Protein 3T15 (pdb70)

Secondary structure (DSSP, 8-state):
----EETTEE--HHHHHHHHHHHHHTTS--TT-PPPSEEEEEE-TTS-HHHHHHHHHHHHT---EEEEHHHHH--HHHHHHHHHHHHHHHHHTTSS---EEEE----HHHHHHHHHHHHH---------EEEE-SS----HHHHHHHEEEEEE---HHHHHHHHHHHHGGG---HHHHHHHHHHS-S--HHHHHHHHHHHHHHHHHHHHHHT-STT-HHHHTS-SS-S--PPPPP--HHHHHHHHHHHHHHHHHHHHHHHHH-

CATH classification: 3.40.50.300 (+1 more: 1.10.8.1070)

InterPro domains:
  IPR003959 ATPase, AAA-type, core [PF00004] (167-310)
  IPR027417 P-loop containing nucleoside triphosphate hydrolase [G3DSA:3.40.50.300] (127-311)
  IPR027417 P-loop containing nucleoside triphosphate hydrolase [SSF52540] (131-335)
  IPR044960 Ribulose bisphosphate carboxylase/oxygenase activase-like [PTHR32429] (26-429)
  IPR048571 Ribulose bisphosphate carboxylase/oxygenase activase, AAA, helical [PF21228] (313-408)

GO terms:
  GO:0042802 identical protein binding (F, IPI)

B-factor: mean 117.64, std 23.61, range [80.07, 210.76]

Nearest PDB structures (foldseek):
  3zw6-assembly1_A  TM=8.320E-01  e=1.477E-51  Nicotiana tabacum
  4w5w-assembly1_A  TM=8.393E-01  e=1.147E-37  Arabidopsis thaliana
  6z1f-assembly1_3  TM=8.816E-01  e=3.780E-27  Nostoc sp. PCC 7120 = FACHB-418
  6z1f-assembly1_6  TM=8.791E-01  e=7.445E-27  Nostoc sp. PCC 7120 = FACHB-418
  4lcb-assembly1_A  TM=6.475E-01  e=2.268E-07  Acidianus hospitalis W1

Foldseek 3Di:
DDDAADPQAGAQVVLLVVVVCLQVVLVDDDPDDARFQEEEEAAPPLEPSVVNVVSSCVVQVEPELEDEPVQCVPVRVQVVVLVSQVVQFVVVVVHGHYAHEYEEDPVVVRNVVSVVVCRVDFDVGGGHRYYYYYHDDPPVVVCCVPGYHYHYDDGDLVNVLRNQSSLCVPQPDDSVLSNVVCVVQDPHHSVLSNVLQVVVVVVVVVCVCVPVDVPCQCCCAPVDPVHNPDDDRDRPDNVSSNVSSVVVVVVVVVVVVVVVVVD

Sequence (263 aa):
NLDNKLDGFYIAPAFMDKLVVHITKNFLKLPNIKVPLILGIWGGKGQGKSFQCELVFRKMGINPIMMSAGELESGEPAKLIRQRYREAAEIIRKGNMCCLFINDLDNNQMVNATLMNIADNPTENARVPIIVTGNDFSTAPLIRDGRMEKFYWAPTREDRIGVCTGIFRTDNVPAEDVVKIVDNFPGQSIDFFGALRARVYDDEVRKWVSGTGIEKIGDKLLNSFDGPPTFEQPKMTIEKLLEYGNMLVQEQENVKRVQLADK

Radius of gyration: 22.96 Å; Cα contacts (8 Å, |Δi|>4): 325; chains: 1; bounding box: 60×58×40 Å

Organism: Nicotiana tabacum (NCBI:txid4097)

Structure (mmCIF, N/CA/C/O backbone):
data_3T15
#
_entry.id   3T15
#
_cell.length_a   103.635
_cell.length_b   103.635
_cell.length_c   56.675
_cell.angle_alpha   90.000
_cell.angle_beta   90.000
_cell.angle_gamma   120.000
#
_symmetry.space_group_name_H-M   'P 65'
#
loop_
_atom_site.group_PDB
_atom_site.id
_atom_site.type_symbol
_atom_site.label_atom_id
_atom_site.label_alt_id
_atom_site.label_comp_id
_atom_site.label_asym_id
_atom_site.label_entity_id
_atom_site.label_seq_id
_atom_site.pdbx_PDB_ins_code
_atom_site.Cartn_x
_atom_site.Cartn_y
_atom_site.Cartn_z
_atom_site.occupancy
_atom_site.B_iso_or_equiv
_atom_site.auth_seq_id
_atom_site.auth_comp_id
_atom_site.auth_asym_id
_atom_site.auth_atom_id
_atom_site.pdbx_PDB_model_num
ATOM 1 N N . ASN A 1 1 ? 24.809 41.713 -10.971 1.00 124.33 68 ASN A N 1
ATOM 2 C CA . ASN A 1 1 ? 25.613 42.977 -11.009 1.00 1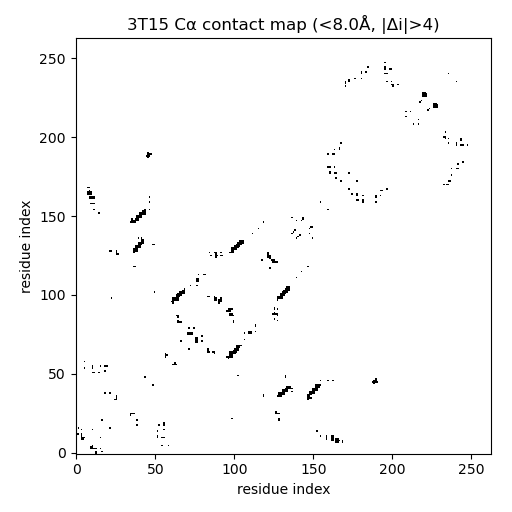36.44 68 ASN A CA 1
ATOM 3 C C . ASN A 1 1 ? 26.420 43.161 -9.723 1.00 136.23 68 ASN A C 1
ATOM 4 O O . ASN A 1 1 ? 27.539 43.674 -9.766 1.00 144.65 68 ASN A O 1
ATOM 6 N N . LEU A 1 2 ? 25.847 42.724 -8.595 1.00 128.01 69 LEU A N 1
ATOM 7 C CA . LEU A 1 2 ? 26.499 42.818 -7.270 1.00 128.20 69 LEU A CA 1
ATOM 8 C C . LEU A 1 2 ? 27.573 41.738 -7.025 1.00 123.54 69 LEU A C 1
ATOM 9 O O . LEU A 1 2 ? 27.473 40.612 -7.552 1.00 116.56 69 LEU A O 1
ATOM 14 N N . ASP A 1 3 ? 28.587 42.111 -6.230 1.00 128.71 70 ASP A N 1
ATOM 15 C CA . ASP A 1 3 ? 29.792 41.306 -5.983 1.00 127.20 70 ASP A CA 1
ATOM 16 C C . ASP A 1 3 ? 29.522 39.985 -5.247 1.00 116.75 70 ASP A C 1
ATOM 17 O O . ASP A 1 3 ? 29.077 39.964 -4.092 1.00 114.26 70 ASP A O 1
ATOM 22 N N . ASN A 1 4 ? 29.856 38.894 -5.936 1.00 112.87 71 ASN A N 1
ATOM 23 C CA . ASN A 1 4 ? 29.442 37.532 -5.584 1.00 104.91 71 ASN A CA 1
ATOM 24 C C . ASN A 1 4 ? 30.572 36.593 -5.102 1.00 104.91 71 ASN A C 1
ATOM 25 O O . ASN A 1 4 ? 30.350 35.406 -4.833 1.00 100.77 71 ASN A O 1
ATOM 30 N N . LYS A 1 5 ? 31.785 37.121 -5.006 1.00 111.07 72 LYS A N 1
ATOM 31 C CA . LYS A 1 5 ? 32.894 36.341 -4.489 1.00 112.44 72 LYS A CA 1
ATOM 32 C C . LYS A 1 5 ? 33.045 36.650 -3.007 1.00 112.93 72 LYS A C 1
ATOM 33 O O . LYS A 1 5 ? 32.786 37.769 -2.589 1.00 116.39 72 LYS A O 1
ATOM 39 N N . LEU A 1 6 ? 33.425 35.652 -2.217 1.00 111.12 73 LEU A N 1
ATOM 40 C CA . LEU A 1 6 ? 33.463 35.782 -0.757 1.00 112.57 73 LEU A CA 1
ATOM 41 C C . LEU A 1 6 ? 34.469 34.820 -0.114 1.00 115.13 73 LEU A C 1
ATOM 42 O O . LEU A 1 6 ? 34.301 33.605 -0.176 1.00 112.80 73 LEU A O 1
ATOM 47 N N . ASP A 1 7 ? 35.497 35.360 0.533 1.00 121.62 74 ASP A N 1
ATOM 48 C CA . ASP A 1 7 ? 36.519 34.517 1.142 1.00 124.90 74 ASP A CA 1
ATOM 49 C C . ASP A 1 7 ? 36.813 33.350 0.211 1.00 122.70 74 ASP A C 1
ATOM 50 O O . ASP A 1 7 ? 36.546 32.204 0.558 1.00 121.41 74 ASP A O 1
ATOM 52 N N . GLY A 1 8 ? 37.318 33.657 -0.986 1.00 124.46 75 GLY A N 1
ATOM 53 C CA . GLY A 1 8 ? 37.719 32.644 -1.980 1.00 124.94 75 GLY A CA 1
ATOM 54 C C . GLY A 1 8 ? 36.577 31.833 -2.572 1.00 119.09 75 GLY A C 1
ATOM 55 O O . GLY A 1 8 ? 36.771 31.030 -3.485 1.00 120.65 75 GLY A O 1
ATOM 56 N N . PHE A 1 9 ? 35.384 32.048 -2.035 1.00 113.86 76 PHE A N 1
ATOM 57 C CA . PHE A 1 9 ? 34.193 31.335 -2.449 1.00 109.74 76 PHE A CA 1
ATOM 58 C C . PHE A 1 9 ? 33.394 32.098 -3.495 1.00 106.69 76 PHE A C 1
ATOM 59 O O . PHE A 1 9 ? 33.358 33.335 -3.518 1.00 106.85 76 PHE A O 1
ATOM 67 N N . TYR A 1 10 ? 32.704 31.352 -4.338 1.00 105.10 77 TYR A N 1
ATOM 68 C CA . TYR A 1 10 ? 31.923 31.980 -5.374 1.00 103.08 77 TYR A CA 1
ATOM 69 C C . TYR A 1 10 ? 30.448 31.840 -5.030 1.00 98.55 77 TYR A C 1
ATOM 70 O O . TYR A 1 10 ? 30.048 30.857 -4.398 1.00 98.98 77 TYR A O 1
ATOM 79 N N . ILE A 1 11 ? 29.646 32.822 -5.425 1.00 96.11 78 ILE A N 1
ATOM 80 C CA . ILE A 1 11 ? 28.195 32.739 -5.259 1.00 92.41 78 ILE A CA 1
ATOM 81 C C . ILE A 1 11 ? 27.462 32.937 -6.588 1.00 92.25 78 ILE A C 1
ATOM 82 O O . ILE A 1 11 ? 27.732 33.900 -7.317 1.00 94.32 78 ILE A O 1
ATOM 87 N N . ALA A 1 12 ? 26.541 32.038 -6.916 1.00 91.74 79 ALA A N 1
ATOM 88 C CA . ALA A 1 12 ? 25.826 32.155 -8.180 1.00 92.86 79 ALA A CA 1
ATOM 89 C C . ALA A 1 12 ? 25.047 33.482 -8.182 1.00 91.40 79 ALA A C 1
ATOM 90 O O . ALA A 1 12 ? 24.133 33.674 -7.363 1.00 89.48 79 ALA A O 1
ATOM 92 N N . PRO A 1 13 ? 25.426 34.422 -9.072 1.00 91.70 80 PRO A N 1
ATOM 93 C CA . PRO A 1 13 ? 24.847 35.763 -8.996 1.00 90.56 80 PRO A CA 1
ATOM 94 C C . PRO A 1 13 ? 23.344 35.799 -9.283 1.00 88.45 80 PRO A C 1
ATOM 95 O O . PRO A 1 13 ? 22.675 36.745 -8.874 1.00 87.07 80 PRO A O 1
ATOM 99 N N . ALA A 1 14 ? 22.820 34.785 -9.971 1.00 88.71 81 ALA A N 1
ATOM 100 C CA . ALA A 1 14 ? 21.361 34.648 -10.100 1.00 87.94 81 ALA A CA 1
ATOM 101 C C . ALA A 1 14 ? 20.781 34.303 -8.718 1.00 87.49 81 ALA A C 1
ATOM 102 O O . ALA A 1 14 ? 19.796 34.911 -8.288 1.00 87.38 81 ALA A O 1
ATOM 104 N N . PHE A 1 15 ? 21.418 33.359 -8.019 1.00 87.85 82 PHE A N 1
ATOM 105 C CA . PHE A 1 15 ? 20.973 32.929 -6.704 1.00 87.49 82 PHE A CA 1
ATOM 106 C C . PHE A 1 15 ? 21.047 34.105 -5.728 1.00 87.65 82 PHE A C 1
ATOM 107 O O . PHE A 1 15 ? 20.068 34.428 -5.025 1.00 87.96 82 PHE A O 1
ATOM 115 N N . MET A 1 16 ? 22.191 34.770 -5.699 1.00 88.06 83 MET A N 1
ATOM 116 C CA . MET A 1 16 ? 22.314 35.980 -4.909 1.00 88.52 83 MET A CA 1
ATOM 117 C C . MET A 1 16 ? 21.179 37.031 -5.121 1.00 87.56 83 MET A C 1
ATOM 118 O O . MET A 1 16 ? 20.524 37.421 -4.140 1.00 87.01 83 MET A O 1
ATOM 123 N N . ASP A 1 17 ? 20.938 37.469 -6.373 1.00 87.03 84 ASP A N 1
ATOM 124 C CA . ASP A 1 17 ? 19.984 38.568 -6.619 1.00 87.05 84 ASP A CA 1
ATOM 125 C C . ASP A 1 17 ? 18.639 38.141 -6.116 1.00 86.41 84 ASP A C 1
ATOM 126 O O . ASP A 1 17 ? 17.866 38.961 -5.604 1.00 86.96 84 ASP A O 1
ATOM 131 N N . LYS A 1 18 ? 18.339 36.855 -6.293 1.00 85.41 85 LYS A N 1
ATOM 132 C CA . LYS A 1 18 ? 17.065 36.339 -5.855 1.00 84.59 85 LYS A CA 1
ATOM 133 C C . LYS A 1 18 ? 16.938 36.460 -4.347 1.00 85.45 85 LYS A C 1
ATOM 134 O O . LYS A 1 18 ? 15.966 37.049 -3.839 1.00 86.15 85 LYS A O 1
ATOM 140 N N . LEU A 1 19 ? 17.936 35.963 -3.628 1.00 85.27 86 LEU A N 1
ATOM 141 C CA . LEU A 1 19 ? 17.839 35.973 -2.167 1.00 86.07 86 LEU A CA 1
ATOM 142 C C . LEU A 1 19 ? 18.016 37.346 -1.552 1.00 86.00 86 LEU A C 1
ATOM 143 O O . LEU A 1 19 ? 17.174 37.794 -0.789 1.00 87.10 86 LEU A O 1
ATOM 148 N N . VAL A 1 20 ? 19.112 38.006 -1.890 1.00 85.62 87 VAL A N 1
ATOM 149 C CA . VAL A 1 20 ? 19.379 39.364 -1.428 1.00 86.48 87 VAL A CA 1
ATOM 150 C C . VAL A 1 20 ? 18.118 40.229 -1.583 1.00 86.33 87 VAL A C 1
ATOM 151 O O . VAL A 1 20 ? 17.552 40.6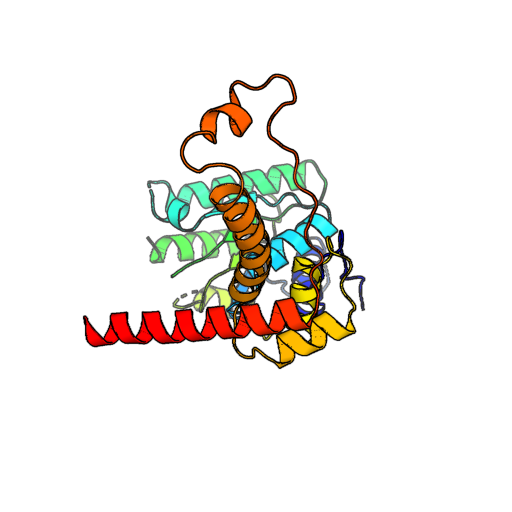87 -0.599 1.00 87.49 87 VAL A O 1
ATOM 155 N N . VAL A 1 21 ? 17.658 40.394 -2.817 1.00 85.15 88 VAL A N 1
ATOM 156 C CA . VAL A 1 21 ? 16.413 41.112 -3.090 1.00 85.58 88 VAL A CA 1
ATOM 157 C C . VAL A 1 21 ? 15.182 40.550 -2.376 1.00 85.83 88 VAL A C 1
ATOM 158 O O . VAL A 1 21 ? 14.321 41.314 -1.968 1.00 86.71 88 VAL A O 1
ATOM 162 N N . HIS A 1 22 ? 15.072 39.231 -2.234 1.00 85.42 89 HIS A N 1
ATOM 163 C CA . HIS A 1 22 ? 13.889 38.728 -1.548 1.00 86.43 89 HIS A CA 1
ATOM 164 C C . HIS A 1 22 ? 13.939 39.283 -0.171 1.00 88.80 89 HIS A C 1
ATOM 165 O O . HIS A 1 22 ? 12.908 39.639 0.383 1.00 90.66 89 HIS A O 1
ATOM 172 N N . ILE A 1 23 ? 15.140 39.331 0.391 1.00 89.66 90 ILE A N 1
ATOM 173 C CA . ILE A 1 23 ? 15.261 39.726 1.767 1.00 93.12 90 ILE A CA 1
ATOM 174 C C . ILE A 1 23 ? 15.017 41.217 1.866 1.00 95.16 90 ILE A C 1
ATOM 175 O O . ILE A 1 23 ? 13.975 41.618 2.376 1.00 97.04 90 ILE A O 1
ATOM 180 N N . THR A 1 24 ? 15.924 42.034 1.333 1.00 95.50 91 THR A N 1
ATOM 181 C CA . THR A 1 24 ? 15.786 43.486 1.450 1.00 98.18 91 THR A CA 1
ATOM 182 C C . THR A 1 24 ? 14.386 44.013 1.081 1.00 99.54 91 THR A C 1
ATOM 183 O O . THR A 1 24 ? 13.946 45.049 1.608 1.00 102.50 91 THR A O 1
ATOM 187 N N . LYS A 1 25 ? 13.676 43.279 0.233 1.00 98.42 92 LYS A N 1
ATOM 188 C CA . LYS A 1 25 ? 12.310 43.623 -0.124 1.00 100.01 92 LYS A CA 1
ATOM 189 C C . LYS A 1 25 ? 11.385 43.615 1.080 1.00 103.66 92 LYS A C 1
ATOM 190 O O . LYS A 1 25 ? 10.561 44.517 1.232 1.00 106.13 92 LYS A O 1
ATOM 196 N N . ASN A 1 26 ? 11.513 42.593 1.933 1.00 105.25 93 ASN A N 1
ATOM 197 C CA . ASN A 1 26 ? 10.633 42.431 3.109 1.00 109.15 93 ASN A CA 1
ATOM 198 C C . ASN A 1 26 ? 10.936 43.417 4.234 1.00 112.74 93 ASN A C 1
ATOM 199 O O . ASN A 1 26 ? 10.276 43.393 5.288 1.00 116.75 93 ASN A O 1
ATOM 204 N N . PHE A 1 27 ? 11.935 44.272 4.024 1.00 112.42 94 PHE A N 1
ATOM 205 C CA . PHE A 1 27 ? 12.278 45.284 5.016 1.00 115.99 94 PHE A CA 1
ATOM 206 C C . PHE A 1 27 ? 11.751 46.645 4.601 1.00 116.54 94 PHE A C 1
ATOM 207 O O . PHE A 1 27 ? 11.730 47.589 5.404 1.00 120.43 94 PHE A O 1
ATOM 215 N N . LEU A 1 28 ? 11.342 46.738 3.341 1.00 112.35 95 LEU A N 1
ATOM 216 C CA . LEU A 1 28 ? 10.877 47.984 2.789 1.00 112.26 95 LEU A CA 1
ATOM 217 C C . LEU A 1 28 ? 9.349 48.054 2.859 1.00 113.34 95 LEU A C 1
ATOM 218 O O . LEU A 1 28 ? 8.668 47.039 3.037 1.00 113.01 95 LEU A O 1
ATOM 223 N N . LYS A 1 29 ? 8.822 49.266 2.750 1.00 114.74 96 LYS A N 1
ATOM 224 C CA . LYS A 1 29 ? 7.418 49.463 2.477 1.00 115.13 96 LYS A CA 1
ATOM 225 C C . LYS A 1 29 ? 7.379 50.099 1.095 1.00 112.92 96 LYS A C 1
ATOM 226 O O . LYS A 1 29 ? 7.538 51.303 0.930 1.00 115.22 96 LYS A O 1
ATOM 228 N N . LEU A 1 30 ? 7.223 49.269 0.082 1.00 108.63 97 LEU A N 1
ATOM 229 C CA . LEU A 1 30 ? 7.259 49.756 -1.279 1.00 106.03 97 LEU A CA 1
ATOM 230 C C . LEU A 1 30 ? 5.852 49.689 -1.891 1.00 106.04 97 LEU A C 1
ATOM 231 O O . LEU A 1 30 ? 5.109 48.735 -1.625 1.00 106.20 97 LEU A O 1
ATOM 236 N N . PRO A 1 31 ? 5.493 50.691 -2.722 1.00 106.16 98 PRO A N 1
ATOM 237 C CA . PRO A 1 31 ? 4.103 50.962 -3.010 1.00 107.90 98 PRO A CA 1
ATOM 238 C C . PRO A 1 31 ? 3.447 49.961 -3.962 1.00 106.17 98 PRO A C 1
ATOM 239 O O . PRO A 1 31 ? 4.055 49.517 -4.945 1.00 103.48 98 PRO A O 1
ATOM 243 N N . ASN A 1 32 ? 2.206 49.607 -3.648 1.00 107.97 99 ASN A N 1
ATOM 244 C CA . ASN A 1 32 ? 1.364 48.863 -4.566 1.00 107.33 99 ASN A CA 1
ATOM 245 C C . ASN A 1 32 ? 2.019 47.614 -5.148 1.00 103.22 99 ASN A C 1
ATOM 246 O O . ASN A 1 32 ? 1.941 47.348 -6.365 1.00 101.86 99 ASN A O 1
ATOM 251 N N . ILE A 1 33 ? 2.665 46.859 -4.273 1.00 100.78 100 ILE A N 1
ATOM 252 C CA . ILE A 1 33 ? 3.065 45.524 -4.625 1.00 97.93 100 ILE A CA 1
ATOM 253 C C . ILE A 1 33 ? 2.988 44.663 -3.390 1.00 98.73 100 ILE A C 1
ATOM 254 O O . ILE A 1 33 ? 3.476 45.051 -2.315 1.00 99.98 100 ILE A O 1
ATOM 259 N N . LYS A 1 34 ? 2.338 43.516 -3.521 1.00 98.82 101 LYS A N 1
ATOM 260 C CA . LYS A 1 34 ? 2.296 42.585 -2.422 1.00 99.88 101 LYS A CA 1
ATOM 261 C C . LYS A 1 34 ? 3.575 41.753 -2.450 1.00 97.02 101 LYS A C 1
ATOM 262 O O . LYS A 1 34 ? 3.833 41.022 -3.398 1.00 95.86 101 LYS A O 1
ATOM 268 N N . VAL A 1 35 ? 4.369 41.882 -1.395 1.00 97.24 102 VAL A N 1
ATOM 269 C CA . VAL A 1 35 ? 5.695 41.273 -1.296 1.00 94.56 102 VAL A CA 1
ATOM 270 C C . VAL A 1 35 ? 5.600 39.921 -0.599 1.00 95.70 102 VAL A C 1
ATOM 271 O O . VAL A 1 35 ? 5.088 39.836 0.517 1.00 98.58 102 VAL A O 1
ATOM 275 N N . PRO A 1 36 ? 6.135 38.860 -1.223 1.00 94.07 103 PRO A N 1
ATOM 276 C CA . PRO A 1 36 ? 5.923 37.546 -0.649 1.00 95.94 103 PRO A CA 1
ATOM 277 C C . PRO A 1 36 ? 6.863 37.434 0.537 1.00 96.47 103 PRO A C 1
ATOM 278 O O . PRO A 1 36 ? 8.032 37.840 0.424 1.00 94.62 103 PRO A O 1
ATOM 282 N N . LEU A 1 37 ? 6.363 36.936 1.667 1.00 99.22 104 LEU A N 1
ATOM 283 C CA . LEU A 1 37 ? 7.189 36.839 2.860 1.00 99.82 104 LEU A CA 1
ATOM 284 C C . LEU A 1 37 ? 8.203 35.710 2.746 1.00 98.66 104 LEU A C 1
ATOM 285 O O . LEU A 1 37 ? 9.387 35.877 3.077 1.00 97.28 104 LEU A O 1
ATOM 290 N N . ILE A 1 38 ? 7.740 34.565 2.264 1.00 99.65 105 ILE A N 1
ATOM 291 C CA . ILE A 1 38 ? 8.592 33.399 2.205 1.00 99.93 105 ILE A CA 1
ATOM 292 C C . ILE A 1 38 ? 9.043 33.118 0.778 1.00 97.08 105 ILE A C 1
ATOM 293 O O . ILE A 1 38 ? 8.273 33.274 -0.166 1.00 97.37 105 ILE A O 1
ATOM 298 N N . LEU A 1 39 ? 10.314 32.750 0.636 1.00 95.08 106 LEU A N 1
ATOM 299 C CA . LEU A 1 39 ? 10.895 32.374 -0.649 1.00 92.81 106 LEU A CA 1
ATOM 300 C C . LEU A 1 39 ? 11.338 30.934 -0.502 1.00 94.48 106 LEU A C 1
ATOM 301 O O . LEU A 1 39 ? 12.223 30.626 0.324 1.00 95.59 106 LEU A O 1
ATOM 306 N N . GLY A 1 40 ? 10.693 30.054 -1.262 1.00 95.49 107 GLY A N 1
ATOM 307 C CA . GLY A 1 40 ? 11.040 28.641 -1.307 1.00 96.98 107 GLY A CA 1
ATOM 308 C C . GLY A 1 40 ? 11.977 28.348 -2.465 1.00 95.24 107 GLY A C 1
ATOM 309 O O . GLY A 1 40 ? 11.672 28.643 -3.632 1.00 94.07 107 GLY A O 1
ATOM 310 N N . ILE A 1 41 ? 13.114 27.742 -2.139 1.00 95.57 108 ILE A N 1
ATOM 311 C CA . ILE A 1 41 ? 14.178 27.467 -3.108 1.00 94.49 108 ILE A CA 1
ATOM 312 C C . ILE A 1 41 ? 14.251 25.972 -3.432 1.00 97.51 108 ILE A C 1
ATOM 313 O O . ILE A 1 41 ? 14.372 25.137 -2.532 1.00 99.80 108 ILE A O 1
ATOM 318 N N . TRP A 1 42 ? 14.156 25.631 -4.713 1.00 98.16 109 TRP A N 1
ATOM 319 C CA . TRP A 1 42 ? 14.269 24.226 -5.124 1.00 101.77 109 TRP A CA 1
ATOM 320 C C . TRP A 1 42 ? 15.184 24.084 -6.331 1.00 101.94 109 TRP A C 1
ATOM 321 O O . TRP A 1 42 ? 15.604 25.091 -6.913 1.00 98.86 109 TRP A O 1
ATOM 332 N N . GLY A 1 43 ? 15.490 22.834 -6.695 1.00 105.87 110 GLY A N 1
ATOM 333 C CA . GLY A 1 43 ? 16.439 22.550 -7.765 1.00 107.35 110 GLY A CA 1
ATOM 334 C C . GLY A 1 43 ? 17.879 22.693 -7.283 1.00 107.11 110 GLY A C 1
ATOM 335 O O . GLY A 1 43 ? 18.176 22.393 -6.124 1.00 108.11 110 GLY A O 1
ATOM 336 N N . GLY A 1 44 ? 18.770 23.144 -8.175 1.00 106.66 111 GLY A N 1
ATOM 337 C CA . GLY A 1 44 ? 20.212 23.223 -7.911 1.00 106.66 111 GLY A CA 1
ATOM 338 C C . GLY A 1 44 ? 20.831 21.956 -7.341 1.00 110.08 111 GLY A C 1
ATOM 339 O O . GLY A 1 44 ? 21.783 22.025 -6.558 1.00 110.08 111 GLY A O 1
ATOM 340 N N . LYS A 1 45 ? 20.292 20.797 -7.717 1.00 113.62 112 LYS A N 1
ATOM 341 C CA . LYS A 1 45 ? 20.799 19.522 -7.199 1.00 117.47 112 LYS A CA 1
ATOM 342 C C . LYS A 1 45 ? 22.310 19.398 -7.450 1.00 118.05 112 LYS A C 1
ATOM 343 O O . LYS A 1 45 ? 22.819 19.818 -8.492 1.00 117.46 112 LYS A O 1
ATOM 345 N N . GLY A 1 46 ? 23.025 18.845 -6.476 1.00 119.63 113 GLY A N 1
ATOM 346 C CA . GLY A 1 46 ? 24.458 18.638 -6.612 1.00 120.35 113 GLY A CA 1
ATOM 347 C C . GLY A 1 46 ? 25.194 19.895 -6.223 1.00 116.62 113 GLY A C 1
ATOM 348 O O . GLY A 1 46 ? 26.263 19.836 -5.606 1.00 117.53 113 GLY A O 1
ATOM 349 N N . GLN A 1 47 ? 24.619 21.035 -6.579 1.00 112.82 114 GLN A N 1
ATOM 350 C CA . GLN A 1 47 ? 25.199 22.308 -6.197 1.00 110.01 114 GLN A CA 1
ATOM 351 C C . GLN A 1 47 ? 24.737 22.656 -4.781 1.00 108.78 114 GLN A C 1
ATOM 352 O O . GLN A 1 47 ? 23.663 22.230 -4.327 1.00 109.77 114 GLN A O 1
ATOM 358 N N . GLY A 1 48 ? 25.568 23.397 -4.064 1.00 107.35 115 GLY A N 1
ATOM 359 C CA . GLY A 1 48 ? 25.365 23.557 -2.637 1.00 106.42 115 GLY A CA 1
ATOM 360 C C . GLY A 1 48 ? 24.310 24.584 -2.363 1.00 103.09 115 GLY A C 1
ATOM 361 O O . GLY A 1 48 ? 24.629 25.691 -1.952 1.00 101.56 115 GLY A O 1
ATOM 362 N N . LYS A 1 49 ? 23.059 24.203 -2.600 1.00 102.65 116 LYS A N 1
ATOM 363 C CA . LYS A 1 49 ? 21.904 25.102 -2.496 1.00 100.47 116 LYS A CA 1
ATOM 364 C C . LYS A 1 49 ? 21.793 25.700 -1.083 1.00 100.64 116 LYS A C 1
ATOM 365 O O . LYS A 1 49 ? 21.719 26.919 -0.905 1.00 98.69 116 LYS A O 1
ATOM 371 N N . SER A 1 50 ? 21.839 24.842 -0.070 1.00 103.79 117 SER A N 1
ATOM 372 C CA . SER A 1 50 ? 21.951 25.320 1.307 1.00 104.67 117 SER A CA 1
ATOM 373 C C . SER A 1 50 ? 23.231 26.118 1.493 1.00 103.92 117 SER A C 1
ATOM 374 O O . SER A 1 50 ? 23.219 27.138 2.164 1.00 103.97 117 SER A O 1
ATOM 377 N N . PHE A 1 51 ? 24.332 25.663 0.898 1.00 104.16 118 PHE A N 1
ATOM 378 C CA . PHE A 1 51 ? 25.592 26.366 1.069 1.00 103.85 118 PHE A CA 1
ATOM 379 C C . PHE A 1 51 ? 25.574 27.752 0.423 1.00 101.58 118 PHE A C 1
ATOM 380 O O . PHE A 1 51 ? 26.174 28.705 0.929 1.00 101.72 118 PHE A O 1
ATOM 388 N N . GLN A 1 52 ? 24.874 27.857 -0.695 1.00 99.96 119 GLN A N 1
ATOM 389 C CA . GLN A 1 52 ? 24.696 29.121 -1.353 1.00 98.16 119 GLN A CA 1
ATOM 390 C C . GLN A 1 52 ? 23.978 30.088 -0.417 1.00 98.11 119 GLN A C 1
ATOM 391 O O . GLN A 1 52 ? 24.336 31.267 -0.332 1.00 97.97 119 GLN A O 1
ATOM 397 N N . CYS A 1 53 ? 22.972 29.581 0.295 1.00 98.96 120 CYS A N 1
ATOM 398 C CA . CYS A 1 53 ? 22.226 30.398 1.241 1.00 99.04 120 CYS A CA 1
ATOM 399 C C . CYS A 1 53 ? 23.149 30.968 2.307 1.00 100.61 120 CYS A C 1
ATOM 400 O O . CYS A 1 53 ? 23.277 32.196 2.428 1.00 100.16 120 CYS A O 1
ATOM 403 N N . GLU A 1 54 ? 23.790 30.069 3.056 1.00 102.85 121 GLU A N 1
ATOM 404 C CA . GLU A 1 54 ? 24.842 30.409 4.005 1.00 105.37 121 GLU A CA 1
ATOM 405 C C . GLU A 1 54 ? 25.774 31.500 3.462 1.00 104.21 121 GLU A C 1
ATOM 406 O O . GLU A 1 54 ? 25.939 32.550 4.091 1.00 105.29 121 GLU A O 1
ATOM 412 N N . LEU A 1 55 ? 26.357 31.249 2.287 1.00 102.59 122 LEU A N 1
ATOM 413 C CA . LEU A 1 55 ? 27.178 32.235 1.561 1.00 101.13 122 LEU A CA 1
ATOM 414 C C . LEU A 1 55 ? 26.518 33.615 1.458 1.00 99.46 122 LEU A C 1
ATOM 415 O O . LEU A 1 55 ? 27.083 34.626 1.872 1.00 100.88 122 LEU A O 1
ATOM 420 N N . VAL A 1 56 ? 25.312 33.648 0.922 1.00 96.78 123 VAL A N 1
ATOM 421 C CA . VAL A 1 56 ? 24.604 34.892 0.823 1.00 95.26 123 VAL A CA 1
ATOM 422 C C . VAL A 1 56 ? 24.468 35.481 2.222 1.00 97.47 123 VAL A C 1
ATOM 423 O O . VAL A 1 56 ? 24.881 36.616 2.438 1.00 98.86 123 VAL A O 1
ATOM 427 N N . PHE A 1 57 ? 23.938 34.717 3.179 1.00 98.41 124 PHE A N 1
ATOM 428 C CA . PHE A 1 57 ? 23.686 35.272 4.520 1.00 100.69 124 PHE A CA 1
ATOM 429 C C . PHE A 1 57 ? 24.928 35.941 5.110 1.00 103.14 124 PHE A C 1
ATOM 430 O O . PHE A 1 57 ? 24.863 37.064 5.613 1.00 104.21 124 PHE A O 1
ATOM 438 N N . ARG A 1 58 ? 26.060 35.243 5.043 1.00 104.38 125 ARG A N 1
ATOM 439 C CA . ARG A 1 58 ? 27.302 35.778 5.577 1.00 107.37 125 ARG A CA 1
ATOM 440 C C . ARG A 1 58 ? 27.578 37.085 4.865 1.00 106.77 125 ARG A C 1
ATOM 441 O O . ARG A 1 58 ? 27.871 38.076 5.499 1.00 109.46 125 ARG A O 1
ATOM 443 N N . LYS A 1 59 ? 27.420 37.102 3.551 1.00 104.38 126 LYS A N 1
ATOM 444 C CA . LYS A 1 59 ? 27.726 38.292 2.766 1.00 104.72 126 LYS A CA 1
ATOM 445 C C . LYS A 1 59 ? 26.953 39.544 3.221 1.00 106.06 126 LYS A C 1
ATOM 446 O O . LYS A 1 59 ? 27.375 40.664 2.932 1.00 107.93 126 LYS A O 1
ATOM 452 N N . MET A 1 60 ? 25.842 39.363 3.936 1.00 106.15 127 MET A N 1
ATOM 453 C CA . MET A 1 60 ? 25.070 40.495 4.475 1.00 107.44 127 MET A CA 1
ATOM 454 C C . MET A 1 60 ? 25.279 40.602 5.981 1.00 110.96 127 MET A C 1
ATOM 455 O O . MET A 1 60 ? 24.850 41.560 6.627 1.00 113.10 127 MET A O 1
ATOM 460 N N . GLY A 1 61 ? 25.924 39.593 6.541 1.00 112.04 128 GLY A N 1
ATOM 461 C CA . GLY A 1 61 ? 26.060 39.503 7.978 1.00 115.91 128 GLY A CA 1
ATOM 462 C C . GLY A 1 61 ? 24.723 39.184 8.601 1.00 115.72 128 GLY A C 1
ATOM 463 O O . GLY A 1 61 ? 24.320 39.819 9.572 1.00 119.07 128 GLY A O 1
ATOM 464 N N . ILE A 1 62 ? 24.015 38.216 8.033 1.00 112.71 129 ILE A N 1
ATOM 465 C CA . ILE A 1 62 ? 22.854 37.670 8.712 1.00 113.45 129 ILE A CA 1
ATOM 466 C C . ILE A 1 62 ? 23.259 36.348 9.362 1.00 115.60 129 ILE A C 1
ATOM 467 O O . ILE A 1 62 ? 23.870 35.484 8.720 1.00 114.09 129 ILE A O 1
ATOM 472 N N . ASN A 1 63 ? 22.983 36.235 10.658 1.00 119.98 130 ASN A N 1
ATOM 473 C CA . ASN A 1 63 ? 23.041 34.961 11.348 1.00 122.64 130 ASN A CA 1
ATOM 474 C C . ASN A 1 63 ? 21.624 34.459 11.346 1.00 122.47 130 ASN A C 1
ATOM 475 O O . ASN A 1 63 ? 20.823 34.827 12.210 1.00 125.26 130 ASN A O 1
ATOM 480 N N . PRO A 1 64 ? 21.290 33.627 10.349 1.00 119.75 131 PRO A N 1
ATOM 481 C CA . PRO A 1 64 ? 19.885 33.318 10.216 1.00 119.50 131 PRO A CA 1
ATOM 482 C C . PRO A 1 64 ? 19.498 32.488 11.415 1.00 124.14 131 PRO A C 1
ATOM 483 O O . PRO A 1 64 ? 20.373 31.926 12.090 1.00 126.44 131 PRO A O 1
ATOM 487 N N . ILE A 1 65 ? 18.209 32.436 11.705 1.00 125.96 132 ILE A N 1
ATOM 488 C CA . ILE A 1 65 ? 17.743 31.438 12.635 1.00 130.81 132 ILE A CA 1
ATOM 489 C C . ILE A 1 65 ? 17.491 30.175 11.821 1.00 129.87 132 ILE A C 1
ATOM 490 O O . ILE A 1 65 ? 16.545 30.087 11.031 1.00 127.84 132 ILE A O 1
ATOM 495 N N . MET A 1 66 ? 18.400 29.223 12.005 1.00 131.85 133 MET A N 1
ATOM 496 C CA . MET A 1 66 ? 18.350 27.932 11.356 1.00 132.23 133 MET A CA 1
ATOM 497 C C . MET A 1 66 ? 17.243 27.060 11.926 1.00 136.55 133 MET A C 1
ATOM 498 O O . MET A 1 66 ? 16.774 27.262 13.050 1.00 140.38 133 MET A O 1
ATOM 503 N N . MET A 1 67 ? 16.842 26.088 11.119 1.00 136.57 134 MET A N 1
ATOM 504 C CA . MET A 1 67 ? 15.998 24.991 11.542 1.00 141.69 134 MET A CA 1
ATOM 505 C C . MET A 1 67 ? 16.321 23.800 10.654 1.00 141.70 134 MET A C 1
ATOM 506 O O . MET A 1 67 ? 16.683 23.970 9.483 1.00 137.70 134 MET A O 1
ATOM 511 N N . SER A 1 68 ? 16.191 22.596 11.199 1.00 147.02 135 SER A N 1
ATOM 512 C CA . SER A 1 68 ? 16.280 21.397 10.374 1.00 147.89 135 SER A CA 1
ATOM 513 C C . SER A 1 68 ? 14.883 20.849 10.094 1.00 150.76 135 SER A C 1
ATOM 514 O O . SER A 1 68 ? 13.934 21.122 10.840 1.00 153.67 135 SER A O 1
ATOM 517 N N . ALA A 1 69 ? 14.773 20.068 9.022 1.00 150.53 136 ALA A N 1
ATOM 518 C CA . ALA A 1 69 ? 13.585 19.255 8.767 1.00 154.49 136 ALA A CA 1
ATOM 519 C C . ALA A 1 69 ? 13.379 18.169 9.844 1.00 161.70 136 ALA A C 1
ATOM 520 O O . ALA A 1 69 ? 12.262 17.975 10.328 1.00 165.70 136 ALA A O 1
ATOM 522 N N . GLY A 1 70 ? 14.455 17.473 10.214 1.00 163.79 137 GLY A N 1
ATOM 523 C CA . GLY A 1 70 ? 14.387 16.398 11.208 1.00 171.38 137 GLY A CA 1
ATOM 524 C C . GLY A 1 70 ? 13.910 16.913 12.552 1.00 175.39 137 GLY A C 1
ATOM 525 O O . GLY A 1 70 ? 13.388 16.158 13.375 1.00 181.83 137 GLY A O 1
ATOM 526 N N . GLU A 1 71 ? 14.094 18.217 12.755 1.00 172.01 138 GLU A N 1
ATOM 527 C CA . GLU A 1 71 ? 13.631 18.937 13.943 1.00 175.18 138 GLU A CA 1
ATOM 528 C C . GLU A 1 71 ? 12.112 19.182 13.871 1.00 177.02 138 GLU A C 1
ATOM 529 O O . GLU A 1 71 ? 11.401 19.029 14.876 1.00 182.84 138 GLU A O 1
ATOM 535 N N . LEU A 1 72 ? 11.632 19.546 12.675 1.00 172.54 139 LEU A N 1
ATOM 536 C CA . LEU A 1 72 ? 10.206 19.793 12.402 1.00 173.70 139 LEU A CA 1
ATOM 537 C C . LEU A 1 72 ? 9.375 18.505 12.280 1.00 179.37 139 LEU A C 1
ATOM 538 O O . LEU A 1 72 ? 8.147 18.556 12.125 1.00 181.72 139 LEU A O 1
ATOM 540 N N . GLU A 1 73 ? 10.054 17.359 12.336 1.00 181.89 140 GLU A N 1
ATOM 541 C CA . GLU A 1 73 ? 9.389 16.074 12.487 1.00 188.62 140 GLU A CA 1
ATOM 542 C C . GLU A 1 73 ? 9.132 15.821 13.979 1.00 195.63 140 GLU A C 1
ATOM 543 O O . GLU A 1 73 ? 7.977 15.735 14.405 1.00 200.63 140 GLU A O 1
ATOM 545 N N . SER A 1 74 ? 10.209 15.734 14.765 1.00 196.27 141 SER A N 1
ATOM 546 C CA . SER A 1 74 ? 10.123 15.510 16.213 1.00 203.07 141 SER A CA 1
ATOM 547 C C . SER A 1 74 ? 10.453 16.776 16.999 1.00 200.88 141 SER A C 1
ATOM 548 O O . SER A 1 74 ? 10.310 16.814 18.221 1.00 206.44 141 SER A O 1
ATOM 550 N N . GLY A 1 78 ? 3.883 18.641 19.559 1.00 210.76 145 GLY A N 1
ATOM 551 C CA . GLY A 1 78 ? 4.205 19.984 20.025 1.00 207.54 145 GLY A CA 1
ATOM 552 C C . GLY A 1 78 ? 5.207 20.688 19.129 1.00 197.85 145 GLY A C 1
ATOM 553 O O . GLY A 1 78 ? 4.934 21.786 18.615 1.00 192.90 145 GLY A O 1
ATOM 554 N N . GLU A 1 79 ? 6.359 20.036 18.933 1.00 195.55 146 GLU A N 1
ATOM 555 C CA . GLU A 1 79 ? 7.491 20.598 18.177 1.00 187.16 146 GLU A CA 1
ATOM 556 C C . GLU A 1 79 ? 7.162 21.214 16.799 1.00 180.06 146 GLU A C 1
ATOM 557 O O . GLU A 1 79 ? 7.577 22.345 16.533 1.00 174.61 146 GLU A O 1
ATOM 559 N N . PRO A 1 80 ? 6.422 20.482 15.926 1.00 180.65 147 PRO A N 1
ATOM 560 C CA . PRO A 1 80 ? 6.202 20.972 14.545 1.00 173.99 147 PRO A CA 1
ATOM 561 C C . PRO A 1 80 ? 5.613 22.394 14.434 1.00 170.95 147 PRO A C 1
ATOM 562 O O . PRO A 1 80 ? 6.217 23.258 13.792 1.00 164.30 147 PRO A O 1
ATOM 566 N N . ALA A 1 81 ? 4.455 22.628 15.052 1.00 176.03 148 ALA A N 1
ATOM 567 C CA . ALA A 1 81 ? 3.846 23.958 15.078 1.00 174.04 148 ALA A CA 1
ATOM 568 C C . ALA A 1 81 ? 4.720 24.914 15.888 1.00 172.20 148 ALA A C 1
ATOM 569 O O . ALA A 1 81 ? 5.427 25.749 15.320 1.00 165.58 148 ALA A O 1
ATOM 571 N N . LYS A 1 82 ? 4.689 24.748 17.213 1.00 178.26 149 LYS A N 1
ATOM 572 C CA . LYS A 1 82 ? 5.398 25.619 18.152 1.00 178.19 149 LYS A CA 1
ATOM 573 C C . LYS A 1 82 ? 6.751 26.122 17.637 1.00 170.81 149 LYS A C 1
ATOM 574 O O . LYS A 1 82 ? 6.913 27.319 17.403 1.00 166.94 149 LYS A O 1
ATOM 576 N N . LEU A 1 83 ? 7.697 25.206 17.422 1.00 169.02 150 LEU A N 1
ATOM 577 C CA . LEU A 1 83 ? 9.094 25.565 17.137 1.00 163.27 150 LEU A CA 1
ATOM 578 C C . LEU A 1 83 ? 9.274 26.528 15.961 1.00 155.64 150 LEU A C 1
ATOM 579 O O . LEU A 1 83 ? 10.312 27.176 15.837 1.00 151.81 150 LEU A O 1
ATOM 581 N N . ILE A 1 84 ? 8.260 26.618 15.106 1.00 153.86 151 ILE A N 1
ATOM 582 C CA . ILE A 1 84 ? 8.255 27.577 14.000 1.00 147.35 151 ILE A CA 1
ATOM 583 C C . ILE A 1 84 ? 8.008 28.977 14.554 1.00 147.40 151 ILE A C 1
ATOM 584 O O . ILE A 1 84 ? 8.837 29.886 14.403 1.00 143.31 151 ILE A O 1
ATOM 589 N N . ARG A 1 85 ? 6.858 29.120 15.211 1.00 152.30 152 ARG A N 1
ATOM 590 C CA . ARG A 1 85 ? 6.477 30.343 15.895 1.00 154.23 152 ARG A CA 1
ATOM 591 C C . ARG A 1 85 ? 7.659 30.878 16.720 1.00 154.38 152 ARG A C 1
ATOM 592 O O . ARG A 1 85 ? 8.061 32.034 16.556 1.00 151.45 152 ARG A O 1
ATOM 600 N N . GLN A 1 86 ? 8.228 30.019 17.575 1.00 158.02 153 GLN A N 1
ATOM 601 C CA . GLN A 1 86 ? 9.357 30.384 18.441 1.00 158.96 153 GLN A CA 1
ATOM 602 C C . GLN A 1 86 ? 10.638 30.735 17.672 1.00 152.45 153 GLN A C 1
ATOM 603 O O . GLN A 1 86 ? 11.324 31.701 18.031 1.00 151.93 153 GLN A O 1
ATOM 605 N N . ARG A 1 87 ? 10.953 29.971 16.618 1.00 147.92 154 ARG A N 1
ATOM 606 C CA . ARG A 1 87 ? 12.137 30.256 15.792 1.00 141.84 154 ARG A CA 1
ATOM 607 C C . ARG A 1 87 ? 11.924 31.494 14.909 1.00 137.24 154 ARG A C 1
ATOM 608 O O . ARG A 1 87 ? 12.894 32.171 14.541 1.00 133.77 154 ARG A O 1
ATOM 610 N N . TYR A 1 88 ? 10.662 31.788 14.579 1.00 137.60 155 TYR A N 1
ATOM 611 C CA . TYR A 1 88 ? 10.311 33.064 13.950 1.00 134.77 155 TYR A CA 1
ATOM 612 C C . TYR A 1 88 ? 10.576 34.201 14.923 1.00 137.74 155 TYR A C 1
ATOM 613 O O . TYR A 1 88 ? 11.279 35.161 14.593 1.00 134.98 155 TYR A O 1
ATOM 622 N N . ARG A 1 89 ? 10.008 34.069 16.126 1.00 143.94 156 ARG A N 1
ATOM 623 C CA . ARG A 1 89 ? 10.036 35.112 17.151 1.00 147.90 156 ARG A CA 1
ATOM 624 C C . ARG A 1 89 ? 11.467 35.426 17.545 1.00 147.36 156 ARG A C 1
ATOM 625 O O . ARG A 1 89 ? 11.836 36.592 17.750 1.00 147.47 156 ARG A O 1
ATOM 627 N N . GLU A 1 90 ? 12.268 34.366 17.621 1.00 147.18 157 GLU A N 1
ATOM 628 C CA . GLU A 1 90 ? 13.674 34.474 17.946 1.00 147.40 157 GLU A CA 1
ATOM 629 C C . GLU A 1 90 ? 14.389 35.377 16.932 1.00 142.37 157 GLU A C 1
ATOM 630 O O . GLU A 1 90 ? 15.094 36.316 17.324 1.00 143.53 157 GLU A O 1
ATOM 636 N N . ALA A 1 91 ? 14.189 35.093 15.638 1.00 137.51 158 ALA A N 1
ATOM 637 C CA . ALA A 1 91 ? 14.740 35.902 14.543 1.00 132.63 158 ALA A CA 1
ATOM 638 C C . ALA A 1 91 ? 14.190 37.321 14.604 1.00 133.73 158 ALA A C 1
ATOM 639 O O . ALA A 1 91 ? 14.939 38.307 14.478 1.00 132.92 158 ALA A O 1
ATOM 641 N N . ALA A 1 92 ? 12.875 37.408 14.812 1.00 136.23 159 ALA A N 1
ATOM 642 C CA . ALA A 1 92 ? 12.182 38.682 14.866 1.00 138.01 159 ALA A CA 1
ATOM 643 C C . ALA A 1 92 ? 12.751 39.571 15.971 1.00 142.96 159 ALA A C 1
ATOM 644 O O . ALA A 1 92 ? 13.004 40.748 15.738 1.00 142.38 159 ALA A O 1
ATOM 646 N N . GLU A 1 93 ? 12.984 38.997 17.152 1.00 148.21 160 GLU A N 1
ATOM 647 C CA . GLU A 1 93 ? 13.582 39.735 18.259 1.00 153.84 160 GLU A CA 1
ATOM 648 C C . GLU A 1 93 ? 15.009 40.177 17.947 1.00 151.94 160 GLU A C 1
ATOM 649 O O . GLU A 1 93 ? 15.458 41.207 18.439 1.00 155.12 160 GLU A O 1
ATOM 651 N N . ILE A 1 94 ? 15.722 39.397 17.141 1.00 147.94 161 ILE A N 1
ATOM 652 C CA . ILE A 1 94 ? 17.023 39.830 16.635 1.00 145.99 161 ILE A CA 1
ATOM 653 C C . ILE A 1 94 ? 16.798 41.069 15.789 1.00 143.84 161 ILE A C 1
ATOM 654 O O . ILE A 1 94 ? 17.261 42.153 16.165 1.00 146.38 161 ILE A O 1
ATOM 659 N N . ILE A 1 95 ? 16.075 40.904 14.674 1.00 139.69 162 ILE A N 1
ATOM 660 C CA . ILE A 1 95 ? 15.680 42.025 13.818 1.00 138.21 162 ILE A CA 1
ATOM 661 C C . ILE A 1 95 ? 15.103 43.187 14.653 1.00 143.78 162 ILE A C 1
ATOM 662 O O . ILE A 1 95 ? 15.464 44.346 14.435 1.00 144.69 162 ILE A O 1
ATOM 664 N N . ARG A 1 96 ? 14.253 42.874 15.635 1.00 148.25 163 ARG A N 1
ATOM 665 C CA . ARG A 1 96 ? 13.578 43.909 16.427 1.00 153.62 163 ARG A CA 1
ATOM 666 C C . ARG A 1 96 ? 14.423 44.503 17.570 1.00 159.38 163 ARG A C 1
ATOM 667 O O . ARG A 1 96 ? 13.968 45.406 18.279 1.00 164.23 163 ARG A O 1
ATOM 669 N N . LYS A 1 97 ? 15.636 43.981 17.758 1.00 159.10 164 LYS A N 1
ATOM 670 C CA . LYS A 1 97 ? 16.673 44.735 18.448 1.00 163.43 164 LYS A CA 1
ATOM 671 C C . LYS A 1 97 ? 17.364 45.569 17.362 1.00 159.91 164 LYS A C 1
ATOM 672 O O . LYS A 1 97 ? 17.483 46.783 17.492 1.00 163.03 164 LYS A O 1
ATOM 674 N N . GLY A 1 98 ? 17.756 44.925 16.262 1.00 154.05 165 GLY A N 1
ATOM 675 C CA . GLY A 1 98 ? 18.418 45.612 15.143 1.00 150.52 165 GLY A CA 1
ATOM 676 C C . GLY A 1 98 ? 19.255 44.647 14.328 1.00 145.83 165 GLY A C 1
ATOM 677 O O . GLY A 1 98 ? 19.335 43.463 14.676 1.00 145.65 165 GLY A O 1
ATOM 678 N N . ASN A 1 99 ? 19.889 45.147 13.259 1.00 142.75 166 ASN A N 1
ATOM 679 C CA . ASN A 1 99 ? 20.633 44.307 12.290 1.00 138.09 166 ASN A CA 1
ATOM 680 C C . ASN A 1 99 ? 19.729 43.308 11.575 1.00 133.66 166 ASN A C 1
ATOM 681 O O . ASN A 1 99 ? 18.787 42.769 12.163 1.00 134.61 166 ASN A O 1
ATOM 686 N N . MET A 1 100 ? 20.004 43.056 10.305 1.00 129.44 167 MET A N 1
ATOM 687 C CA . MET A 1 100 ? 19.107 42.182 9.539 1.00 126.37 167 MET A CA 1
ATOM 688 C C . MET A 1 100 ? 19.139 40.734 10.035 1.00 126.38 167 MET A C 1
ATOM 689 O O . MET A 1 100 ? 20.196 40.226 10.426 1.00 127.83 167 MET A O 1
ATOM 694 N N . CYS A 1 101 ? 17.968 40.099 10.050 1.00 125.67 168 CYS A N 1
ATOM 695 C CA . CYS A 1 101 ? 17.851 38.658 10.294 1.00 125.55 168 CYS A CA 1
ATOM 696 C C . CYS A 1 101 ? 16.755 38.027 9.424 1.00 122.87 168 CYS A C 1
ATOM 697 O O . CYS A 1 101 ? 15.867 38.725 8.914 1.00 122.02 168 CYS A O 1
ATOM 700 N N . CYS A 1 102 ? 16.821 36.712 9.247 1.00 121.71 169 CYS A N 1
ATOM 701 C CA . CYS A 1 102 ? 15.731 35.999 8.619 1.00 120.05 169 CYS A CA 1
ATOM 702 C C . CYS A 1 102 ? 15.620 34.603 9.200 1.00 121.62 169 CYS A C 1
ATOM 703 O O . CYS A 1 102 ? 16.612 34.046 9.683 1.00 122.94 169 CYS A O 1
ATOM 706 N N . LEU A 1 103 ? 14.413 34.046 9.159 1.00 122.01 170 LEU A N 1
ATOM 707 C CA . LEU A 1 103 ? 14.212 32.643 9.495 1.00 123.62 170 LEU A CA 1
ATOM 708 C C . LEU A 1 103 ? 14.537 31.753 8.285 1.00 120.49 170 LEU A C 1
ATOM 709 O O . LEU A 1 103 ? 13.800 31.728 7.301 1.00 118.15 170 LEU A O 1
ATOM 714 N N . PHE A 1 104 ? 15.650 31.030 8.377 1.00 120.72 171 PHE A N 1
ATOM 715 C CA . PHE A 1 104 ? 16.056 30.086 7.346 1.00 118.94 171 PHE A CA 1
ATOM 716 C C . PHE A 1 104 ? 15.664 28.657 7.656 1.00 122.45 171 PHE A C 1
ATOM 717 O O . PHE A 1 104 ? 16.416 27.933 8.299 1.00 124.92 171 PHE A O 1
ATOM 725 N N . ILE A 1 105 ? 14.504 28.235 7.174 1.00 123.77 172 ILE A N 1
ATOM 726 C CA . ILE A 1 105 ? 14.085 26.846 7.335 1.00 128.15 172 ILE A CA 1
ATOM 727 C C . ILE A 1 105 ? 14.704 26.000 6.229 1.00 126.99 172 ILE A C 1
ATOM 728 O O . ILE A 1 105 ? 14.689 26.406 5.071 1.00 123.68 172 ILE A O 1
ATOM 733 N N . ASN A 1 106 ? 15.225 24.821 6.573 1.00 130.74 173 ASN A N 1
ATOM 734 C CA . ASN A 1 106 ? 16.008 24.045 5.602 1.00 130.55 173 ASN A CA 1
ATOM 735 C C . ASN A 1 106 ? 15.722 22.552 5.376 1.00 134.19 173 ASN A C 1
ATOM 736 O O . ASN A 1 106 ? 15.824 21.736 6.293 1.00 138.17 173 ASN A O 1
ATOM 741 N N . ASP A 1 107 ? 15.423 22.228 4.114 1.00 133.53 174 ASP A N 1
ATOM 742 C CA . ASP A 1 107 ? 15.227 20.849 3.591 1.00 137.22 174 ASP A CA 1
ATOM 743 C C . ASP A 1 107 ? 13.868 20.222 3.871 1.00 141.63 174 ASP A C 1
ATOM 744 O O . ASP A 1 107 ? 13.299 20.435 4.941 1.00 144.16 174 ASP A O 1
ATOM 749 N N . LEU A 1 108 ? 13.364 19.455 2.897 1.00 143.35 175 LEU A N 1
ATOM 750 C CA . LEU A 1 108 ? 12.092 18.708 3.017 1.00 148.38 175 LEU A CA 1
ATOM 751 C C . LEU A 1 108 ? 11.931 17.627 1.916 1.00 150.77 175 LEU A C 1
ATOM 752 O O . LEU A 1 108 ? 11.879 17.963 0.716 1.00 147.85 175 LEU A O 1
ATOM 757 N N . ASP A 1 109 ? 11.886 16.347 2.325 1.00 156.26 176 ASP A N 1
ATOM 758 C CA . ASP A 1 109 ? 11.458 15.218 1.447 1.00 160.33 176 ASP A CA 1
ATOM 759 C C . ASP A 1 109 ? 11.154 13.887 2.170 1.00 167.62 176 ASP A C 1
ATOM 760 O O . ASP A 1 109 ? 11.410 13.731 3.375 1.00 169.77 176 ASP A O 1
ATOM 765 N N . ASN A 1 124 ? 0.885 16.495 10.579 1.00 196.90 191 ASN A N 1
ATOM 766 C CA . ASN A 1 124 ? 2.263 16.972 10.597 1.00 190.13 19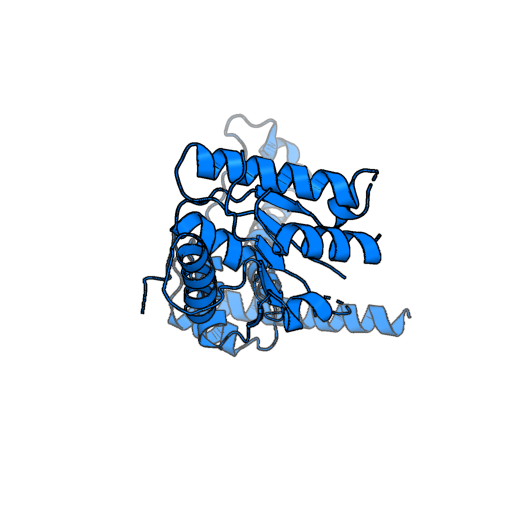1 ASN A CA 1
ATOM 767 C C . ASN A 1 124 ? 2.523 18.003 9.498 1.00 179.42 191 ASN A C 1
ATOM 768 O O . ASN A 1 124 ? 2.790 19.172 9.785 1.00 171.96 191 ASN A O 1
ATOM 770 N N . ASN A 1 125 ? 2.436 17.571 8.242 1.00 179.83 192 ASN A N 1
ATOM 771 C CA . ASN A 1 125 ? 2.625 18.480 7.113 1.00 171.78 192 ASN A CA 1
ATOM 772 C C . ASN A 1 125 ? 1.416 19.368 6.851 1.00 168.76 192 ASN A C 1
ATOM 773 O O . ASN A 1 125 ? 1.573 20.521 6.445 1.00 161.91 192 ASN A O 1
ATOM 778 N N . GLN A 1 126 ? 0.219 18.827 7.081 1.00 175.21 193 GLN A N 1
ATOM 779 C CA . GLN A 1 126 ? -1.005 19.623 7.057 1.00 174.79 193 GLN A CA 1
ATOM 780 C C . GLN A 1 126 ? -0.814 20.859 7.944 1.00 170.21 193 GLN A C 1
ATOM 781 O O . GLN A 1 126 ? -1.105 21.991 7.529 1.00 165.79 193 GLN A O 1
ATOM 783 N N . MET A 1 127 ? -0.286 20.621 9.149 1.00 172.21 194 MET A N 1
ATOM 784 C CA . MET A 1 127 ? 0.019 21.669 10.127 1.00 168.69 194 MET A CA 1
ATOM 785 C C . MET A 1 127 ? 1.170 22.583 9.681 1.00 158.92 194 MET A C 1
ATOM 786 O O . MET A 1 127 ? 0.983 23.791 9.565 1.00 154.84 194 MET A O 1
ATOM 791 N N . VAL A 1 128 ? 2.350 22.012 9.437 1.00 156.46 195 VAL A N 1
ATOM 792 C CA . VAL A 1 128 ? 3.524 22.806 9.047 1.00 148.35 195 VAL A CA 1
ATOM 793 C C . VAL A 1 128 ? 3.167 23.850 7.969 1.00 143.39 195 VAL A C 1
ATOM 794 O O . VAL A 1 128 ? 3.556 25.021 8.074 1.00 138.22 195 VAL A O 1
ATOM 798 N N . ASN A 1 129 ? 2.423 23.412 6.951 1.00 145.59 196 ASN A N 1
ATOM 799 C CA . ASN A 1 129 ? 1.729 24.311 6.036 1.00 143.44 196 ASN A CA 1
ATOM 800 C C . ASN A 1 129 ? 0.894 25.340 6.790 1.00 143.97 196 ASN A C 1
ATOM 801 O O . ASN A 1 129 ? 1.184 26.528 6.730 1.00 140.25 196 ASN A O 1
ATOM 806 N N . ALA A 1 130 ? -0.132 24.869 7.506 1.00 149.82 197 ALA A N 1
ATOM 807 C CA . ALA A 1 130 ? -1.131 25.729 8.160 1.00 153.21 197 ALA A CA 1
ATOM 808 C C . ALA A 1 130 ? -0.540 26.825 9.054 1.00 149.90 197 ALA A C 1
ATOM 809 O O . ALA A 1 130 ? -1.078 27.935 9.126 1.00 151.17 197 ALA A O 1
ATOM 811 N N . THR A 1 131 ? 0.556 26.502 9.736 1.00 146.58 198 THR A N 1
ATOM 812 C CA . THR A 1 131 ? 1.250 27.463 10.592 1.00 143.32 198 THR A CA 1
ATOM 813 C C . THR A 1 131 ? 1.897 28.531 9.716 1.00 136.83 198 THR A C 1
ATOM 814 O O . THR A 1 131 ? 1.883 29.714 10.056 1.00 136.21 198 THR A O 1
ATOM 818 N N . LEU A 1 132 ? 2.428 28.106 8.573 1.00 133.64 199 LEU A N 1
ATOM 819 C CA . LEU A 1 132 ? 2.889 29.034 7.543 1.00 129.75 199 LEU A CA 1
ATOM 820 C C . LEU A 1 132 ? 1.783 29.978 7.076 1.00 133.46 199 LEU A C 1
ATOM 821 O O . LEU A 1 132 ? 1.992 31.184 7.015 1.00 132.22 199 LEU A O 1
ATOM 826 N N . MET A 1 133 ? 0.613 29.426 6.757 1.00 139.09 200 MET A N 1
ATOM 827 C CA . MET A 1 133 ? -0.512 30.222 6.258 1.00 144.56 200 MET A CA 1
ATOM 828 C C . MET A 1 133 ? -0.956 31.304 7.242 1.00 148.19 200 MET A C 1
ATOM 829 O O . MET A 1 133 ? -1.139 32.452 6.843 1.00 150.26 200 MET A O 1
ATOM 834 N N . ASN A 1 134 ? -1.118 30.939 8.515 1.00 150.39 201 ASN A N 1
ATOM 835 C CA . ASN A 1 134 ? -1.539 31.893 9.549 1.00 155.37 201 ASN A CA 1
ATOM 836 C C . ASN A 1 134 ? -0.453 32.925 9.837 1.00 150.07 201 ASN A C 1
ATOM 837 O O . ASN A 1 134 ? -0.746 34.067 10.185 1.00 154.52 201 ASN A O 1
ATOM 839 N N . ILE A 1 135 ? 0.799 32.517 9.672 1.00 141.61 202 ILE A N 1
ATOM 840 C CA . ILE A 1 135 ? 1.935 33.387 9.931 1.00 136.59 202 ILE A CA 1
ATOM 841 C C . ILE A 1 135 ? 2.167 34.328 8.738 1.00 135.28 202 ILE A C 1
ATOM 842 O O . ILE A 1 135 ? 2.681 35.438 8.886 1.00 134.55 202 ILE A O 1
ATOM 847 N N . ALA A 1 136 ? 1.775 33.868 7.553 1.00 136.23 203 ALA A N 1
ATOM 848 C CA . ALA A 1 136 ? 1.890 34.650 6.319 1.00 136.94 203 ALA A CA 1
ATOM 849 C C . ALA A 1 136 ? 0.867 35.771 6.283 1.00 145.12 203 ALA A C 1
ATOM 850 O O . ALA A 1 136 ? 1.070 36.776 5.604 1.00 147.43 203 ALA A O 1
ATOM 852 N N . ASP A 1 137 ? -0.235 35.583 7.008 1.00 151.22 204 ASP A N 1
ATOM 853 C CA . ASP A 1 137 ? -1.353 36.526 6.987 1.00 161.46 204 ASP A CA 1
ATOM 854 C C . ASP A 1 137 ? -1.058 37.856 7.695 1.00 164.81 204 ASP A C 1
ATOM 855 O O . ASP A 1 137 ? -1.559 38.900 7.274 1.00 172.82 204 ASP A O 1
ATOM 860 N N . ASN A 1 138 ? -0.252 37.811 8.759 1.00 159.63 205 ASN A N 1
ATOM 861 C CA . ASN A 1 138 ? 0.392 39.017 9.308 1.00 160.38 205 ASN A CA 1
ATOM 862 C C . ASN A 1 138 ? 1.600 38.715 10.220 1.00 151.66 205 ASN A C 1
ATOM 863 O O . ASN A 1 138 ? 1.956 37.552 10.387 1.00 145.65 205 ASN A O 1
ATOM 868 N N . PRO A 1 139 ? 2.257 39.757 10.775 1.00 151.78 206 PRO A N 1
ATOM 869 C CA . PRO A 1 139 ? 3.292 39.486 11.766 1.00 144.81 206 PRO A CA 1
ATOM 870 C C . PRO A 1 139 ? 2.721 38.717 12.984 1.00 148.02 206 PRO A C 1
ATOM 871 O O . PRO A 1 139 ? 2.767 37.472 12.978 1.00 144.21 206 PRO A O 1
ATOM 875 N N . THR A 1 140 ? 2.193 39.433 13.995 1.00 156.03 207 THR A N 1
ATOM 876 C CA . THR A 1 140 ? 1.503 38.824 15.161 1.00 162.09 207 THR A CA 1
ATOM 877 C C . THR A 1 140 ? 2.211 37.623 15.807 1.00 154.91 207 THR A C 1
ATOM 878 O O . THR A 1 140 ? 3.637 37.912 16.074 1.00 146.69 207 THR A O 1
ATOM 880 N N . GLU A 1 152 ? 2.675 43.260 20.546 1.00 190.88 219 GLU A N 1
ATOM 881 C CA . GLU A 1 152 ? 4.031 43.505 19.783 1.00 183.58 219 GLU A CA 1
ATOM 882 C C . GLU A 1 152 ? 4.230 42.389 18.742 1.00 176.74 219 GLU A C 1
ATOM 883 O O . GLU A 1 152 ? 3.880 41.235 19.010 1.00 178.12 219 GLU A O 1
ATOM 885 N N . ASN A 1 153 ? 4.772 42.744 17.562 1.00 170.11 220 ASN A N 1
ATOM 886 C CA . ASN A 1 153 ? 5.019 41.780 16.436 1.00 163.81 220 ASN A CA 1
ATOM 887 C C . ASN A 1 153 ? 6.421 41.921 15.789 1.00 157.69 220 ASN A C 1
ATOM 888 O O . ASN A 1 153 ? 7.388 42.281 16.465 1.00 159.21 220 ASN A O 1
ATOM 893 N N . ALA A 1 154 ? 6.515 41.620 14.486 1.00 151.30 221 ALA A N 1
ATOM 894 C CA . ALA A 1 154 ? 7.707 41.903 13.653 1.00 145.70 221 ALA A CA 1
ATOM 895 C C . ALA A 1 154 ? 7.631 41.296 12.241 1.00 139.83 221 ALA A C 1
ATOM 896 O O . ALA A 1 154 ? 6.895 40.333 12.004 1.00 140.04 221 ALA A O 1
ATOM 898 N N . ARG A 1 155 ? 8.404 41.855 11.311 1.00 135.19 222 ARG A N 1
ATOM 899 C CA . ARG A 1 155 ? 8.375 4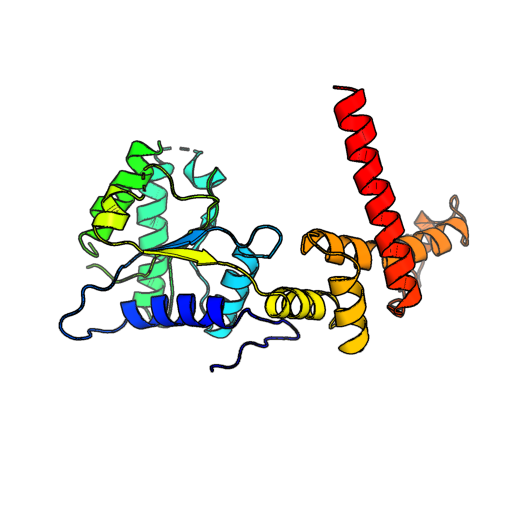1.442 9.894 1.00 129.77 222 ARG A CA 1
ATOM 900 C C . ARG A 1 155 ? 9.611 40.636 9.505 1.00 125.41 222 ARG A C 1
ATOM 901 O O . ARG A 1 155 ? 10.677 41.217 9.287 1.00 123.53 222 ARG A O 1
ATOM 909 N N . VAL A 1 156 ? 9.488 39.312 9.406 1.00 123.82 223 VAL A N 1
ATOM 910 C CA . VAL A 1 156 ? 10.677 38.466 9.155 1.00 120.26 223 VAL A CA 1
ATOM 911 C C . VAL A 1 156 ? 10.592 37.585 7.906 1.00 115.61 223 VAL A C 1
ATOM 912 O O . VAL A 1 156 ? 9.708 36.732 7.802 1.00 116.80 223 VAL A O 1
ATOM 916 N N . PRO A 1 157 ? 11.530 37.784 6.959 1.00 110.81 224 PRO A N 1
ATOM 917 C CA . PRO A 1 157 ? 11.479 37.035 5.696 1.00 106.74 224 PRO A CA 1
ATOM 918 C C . PRO A 1 157 ? 11.876 35.593 5.905 1.00 106.53 224 PRO A C 1
ATOM 919 O O . PRO A 1 157 ? 12.990 35.334 6.326 1.00 106.65 224 PRO A O 1
ATOM 923 N N . ILE A 1 158 ? 10.971 34.663 5.630 1.00 106.78 225 ILE A N 1
ATOM 924 C CA . ILE A 1 158 ? 11.320 33.250 5.686 1.00 106.59 225 ILE A CA 1
ATOM 925 C C . ILE A 1 158 ? 11.883 32.753 4.376 1.00 102.62 225 ILE A C 1
ATOM 926 O O . ILE A 1 158 ? 11.339 33.021 3.309 1.00 100.50 225 ILE A O 1
ATOM 931 N N . ILE A 1 159 ? 12.983 32.018 4.494 1.00 102.04 226 ILE A N 1
ATOM 932 C CA . ILE A 1 159 ? 13.622 31.314 3.386 1.00 99.60 226 ILE A CA 1
ATOM 933 C C . ILE A 1 159 ? 13.546 29.798 3.599 1.00 101.73 226 ILE A C 1
ATOM 934 O O . ILE A 1 159 ? 13.950 29.296 4.638 1.00 103.77 226 ILE A O 1
ATOM 939 N N . VAL A 1 160 ? 13.017 29.071 2.622 1.00 101.99 227 VAL A N 1
ATOM 940 C CA . VAL A 1 160 ? 12.947 27.607 2.736 1.00 105.28 227 VAL A CA 1
ATOM 941 C C . VAL A 1 160 ? 13.565 26.856 1.551 1.00 104.47 227 VAL A C 1
ATOM 942 O O . VAL A 1 160 ? 13.525 27.322 0.420 1.00 102.07 227 VAL A O 1
ATOM 946 N N . THR A 1 161 ? 14.135 25.690 1.844 1.00 107.59 228 THR A N 1
ATOM 947 C CA . THR A 1 161 ? 14.758 24.817 0.853 1.00 108.10 228 THR A CA 1
ATOM 948 C C . THR A 1 161 ? 14.131 23.424 0.872 1.00 112.83 228 THR A C 1
ATOM 949 O O . THR A 1 161 ? 13.690 22.938 1.912 1.00 116.19 228 THR A O 1
ATOM 953 N N . GLY A 1 162 ? 14.081 22.792 -0.293 1.00 114.21 229 GLY A N 1
ATOM 954 C CA . GLY A 1 162 ? 13.491 21.460 -0.438 1.00 120.17 229 GLY A CA 1
ATOM 955 C C . GLY A 1 162 ? 13.875 20.861 -1.773 1.00 121.09 229 GLY A C 1
ATOM 956 O O . GLY A 1 162 ? 14.846 21.295 -2.388 1.00 118.36 229 GLY A O 1
ATOM 957 N N . ASN A 1 163 ? 13.121 19.862 -2.223 1.00 126.05 230 ASN A N 1
ATOM 958 C CA . ASN A 1 163 ? 13.339 19.276 -3.550 1.00 128.02 230 ASN A CA 1
ATOM 959 C C . ASN A 1 163 ? 12.358 19.827 -4.579 1.00 127.97 230 ASN A C 1
ATOM 960 O O . ASN A 1 163 ? 12.772 20.452 -5.560 1.00 125.42 230 ASN A O 1
ATOM 965 N N . ASP A 1 164 ? 11.069 19.569 -4.351 1.00 131.88 231 ASP A N 1
ATOM 966 C CA . ASP A 1 164 ? 9.974 20.254 -5.039 1.00 132.00 231 ASP A CA 1
ATOM 967 C C . ASP A 1 164 ? 8.856 20.500 -4.038 1.00 134.05 231 ASP A C 1
ATOM 968 O O . ASP A 1 164 ? 8.342 19.560 -3.410 1.00 138.38 231 ASP A O 1
ATOM 973 N N . PHE A 1 165 ? 8.486 21.772 -3.911 1.00 131.21 232 PHE A N 1
ATOM 974 C CA . PHE A 1 165 ? 7.464 22.214 -2.955 1.00 132.97 232 PHE A CA 1
ATOM 975 C C . PHE A 1 165 ? 6.051 21.731 -3.318 1.00 137.59 232 PHE A C 1
ATOM 976 O O . PHE A 1 165 ? 5.271 22.444 -3.970 1.00 137.24 232 PHE A O 1
ATOM 984 N N . SER A 1 166 ? 5.744 20.506 -2.895 1.00 142.48 233 SER A N 1
ATOM 985 C CA . SER A 1 166 ? 4.459 19.883 -3.167 1.00 147.71 233 SER A CA 1
ATOM 986 C C . SER A 1 166 ? 3.465 20.157 -2.037 1.00 150.64 233 SER A C 1
ATOM 987 O O . SER A 1 166 ? 3.824 20.129 -0.850 1.00 150.91 233 SER A O 1
ATOM 989 N N . THR A 1 167 ? 2.220 20.431 -2.429 1.00 153.02 234 THR A N 1
ATOM 990 C CA . THR A 1 167 ? 1.075 20.524 -1.513 1.00 157.26 234 THR A CA 1
ATOM 991 C C . THR A 1 167 ? 1.391 21.218 -0.188 1.00 155.33 234 THR A C 1
ATOM 992 O O . THR A 1 167 ? 0.697 22.155 0.210 1.00 154.92 234 THR A O 1
ATOM 994 N N . ALA A 1 170 ? 2.919 24.128 -0.122 1.00 142.31 237 ALA A N 1
ATOM 995 C CA . ALA A 1 170 ? 3.014 25.436 -0.779 1.00 137.76 237 ALA A CA 1
ATOM 996 C C . ALA A 1 170 ? 1.800 25.933 -1.630 1.00 138.96 237 ALA A C 1
ATOM 997 O O . ALA A 1 170 ? 1.408 27.088 -1.477 1.00 137.31 237 ALA A O 1
ATOM 999 N N . PRO A 1 171 ? 1.222 25.085 -2.529 1.00 142.09 238 PRO A N 1
ATOM 1000 C CA . PRO A 1 171 ? 0.057 25.434 -3.382 1.00 143.98 238 PRO A CA 1
ATOM 1001 C C . PRO A 1 171 ? -0.908 26.567 -2.952 1.00 144.52 238 PRO A C 1
ATOM 1002 O O . PRO A 1 171 ? -1.203 27.453 -3.767 1.00 142.54 238 PRO A O 1
ATOM 1006 N N . LEU A 1 172 ? -1.404 26.537 -1.713 1.00 147.50 239 LEU A N 1
ATOM 1007 C CA . LEU A 1 172 ? -2.301 27.597 -1.225 1.00 148.26 239 LEU A CA 1
ATOM 1008 C C . LEU A 1 172 ? -1.558 28.901 -0.857 1.00 142.96 239 LEU A C 1
ATOM 1009 O O . LEU A 1 172 ? -2.139 29.988 -0.926 1.00 142.28 239 LEU A O 1
ATOM 1011 N N . ILE A 1 173 ? -0.279 28.787 -0.480 1.00 139.36 240 ILE A N 1
ATOM 1012 C CA . ILE A 1 173 ? 0.560 29.961 -0.154 1.00 134.75 240 ILE A CA 1
ATOM 1013 C C . ILE A 1 173 ? 1.458 30.394 -1.327 1.00 129.52 240 ILE A C 1
ATOM 1014 O O . ILE A 1 173 ? 2.030 31.488 -1.302 1.00 126.05 240 ILE A O 1
ATOM 1019 N N . ARG A 1 174 ? 1.595 29.536 -2.339 1.00 129.25 241 ARG A N 1
ATOM 1020 C CA . ARG A 1 174 ? 2.146 29.976 -3.616 1.00 125.29 241 ARG A CA 1
ATOM 1021 C C . ARG A 1 174 ? 1.058 30.860 -4.233 1.00 125.97 241 ARG A C 1
ATOM 1022 O O . ARG A 1 174 ? 1.275 32.053 -4.447 1.00 123.05 241 ARG A O 1
ATOM 1024 N N . ASP A 1 175 ? -0.131 30.300 -4.447 1.00 130.10 242 ASP A N 1
ATOM 1025 C CA . ASP A 1 175 ? -1.273 31.111 -4.886 1.00 131.80 242 ASP A CA 1
ATOM 1026 C C . ASP A 1 175 ? -1.398 32.403 -4.049 1.00 130.49 242 ASP A C 1
ATOM 1027 O O . ASP A 1 175 ? -1.558 33.496 -4.599 1.00 1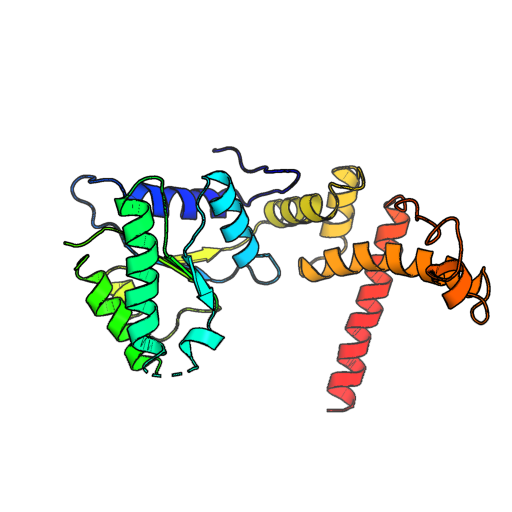28.71 242 ASP A O 1
ATOM 1029 N N . GLY A 1 176 ? -1.288 32.259 -2.727 1.00 131.74 243 GLY A N 1
ATOM 1030 C CA . GLY A 1 176 ? -1.371 33.378 -1.785 1.00 131.15 243 GLY A CA 1
ATOM 1031 C C . GLY A 1 176 ? -0.137 34.272 -1.745 1.00 126.14 243 GLY A C 1
ATOM 1032 O O . GLY A 1 176 ? -0.110 35.319 -2.418 1.00 124.28 243 GLY A O 1
ATOM 1033 N N . ARG A 1 177 ? 0.892 33.843 -0.992 1.00 123.89 244 ARG A N 1
ATOM 1034 C CA . ARG A 1 177 ? 1.923 34.754 -0.460 1.00 119.77 244 ARG A CA 1
ATOM 1035 C C . ARG A 1 177 ? 3.350 34.176 -0.319 1.00 115.96 244 ARG A C 1
ATOM 1036 O O . ARG A 1 177 ? 4.077 34.479 0.622 1.00 115.34 244 ARG A O 1
ATOM 1038 N N . MET A 1 178 ? 3.758 33.358 -1.274 1.00 113.65 245 MET A N 1
ATOM 1039 C CA . MET A 1 178 ? 5.088 32.742 -1.252 1.00 110.17 245 MET A CA 1
ATOM 1040 C C . MET A 1 178 ? 5.652 32.664 -2.679 1.00 106.17 245 MET A C 1
ATOM 1041 O O . MET A 1 178 ? 4.890 32.693 -3.652 1.00 106.31 245 MET A O 1
ATOM 1046 N N . GLU A 1 179 ? 6.973 32.573 -2.808 1.00 102.53 246 GLU A N 1
ATOM 1047 C CA . GLU A 1 179 ? 7.594 32.446 -4.133 1.00 100.04 246 GLU A CA 1
ATOM 1048 C C . GLU A 1 179 ? 8.432 31.166 -4.342 1.00 99.67 246 GLU A C 1
ATOM 1049 O O . GLU A 1 179 ? 9.398 30.926 -3.642 1.00 99.45 246 GLU A O 1
ATOM 1055 N N . LYS A 1 180 ? 8.054 30.336 -5.303 1.00 100.62 247 LYS A N 1
ATOM 1056 C CA . LYS A 1 180 ? 8.894 29.195 -5.655 1.00 100.56 247 LYS A CA 1
ATOM 1057 C C . LYS A 1 180 ? 10.071 29.721 -6.503 1.00 97.36 247 LYS A C 1
ATOM 1058 O O . LYS A 1 180 ? 9.931 30.679 -7.284 1.00 96.03 247 LYS A O 1
ATOM 1060 N N . PHE A 1 181 ? 11.246 29.144 -6.323 1.00 96.29 248 PHE A N 1
ATOM 1061 C CA . PHE A 1 181 ? 12.372 29.578 -7.123 1.00 93.67 248 PHE A CA 1
ATOM 1062 C C . PHE A 1 181 ? 13.203 28.395 -7.491 1.00 94.70 248 PHE A C 1
ATOM 1063 O O . PHE A 1 181 ? 13.900 27.826 -6.649 1.00 95.77 248 PHE A O 1
ATOM 1071 N N . TYR A 1 182 ? 13.107 27.998 -8.745 1.00 95.65 249 TYR A N 1
ATOM 1072 C CA . TYR A 1 182 ? 13.932 26.934 -9.228 1.00 97.10 249 TYR A CA 1
ATOM 1073 C C . TYR A 1 182 ? 15.283 27.521 -9.578 1.00 95.64 249 TYR A C 1
ATOM 1074 O O . TYR A 1 182 ? 15.381 28.441 -10.383 1.00 94.94 249 TYR A O 1
ATOM 1083 N N . TRP A 1 183 ? 16.326 26.987 -8.959 1.00 96.25 250 TRP A N 1
ATOM 1084 C CA . TRP A 1 183 ? 17.677 27.426 -9.236 1.00 95.14 250 TRP A CA 1
ATOM 1085 C C . TRP A 1 183 ? 18.262 26.507 -10.282 1.00 97.40 250 TRP A C 1
ATOM 1086 O O . TRP A 1 183 ? 18.525 25.334 -10.013 1.00 99.77 250 TRP A O 1
ATOM 1097 N N . ALA A 1 184 ? 18.440 27.046 -11.482 1.00 97.52 251 ALA A N 1
ATOM 1098 C CA . ALA A 1 184 ? 19.093 26.325 -12.558 1.00 100.23 251 ALA A CA 1
ATOM 1099 C C . ALA A 1 184 ? 20.521 26.837 -12.624 1.00 99.91 251 ALA A C 1
ATOM 1100 O O . ALA A 1 184 ? 20.774 27.857 -13.259 1.00 99.47 251 ALA A O 1
ATOM 1102 N N . PRO A 1 185 ? 21.464 26.139 -11.970 1.00 101.04 252 PRO A N 1
ATOM 1103 C CA . PRO A 1 185 ? 22.844 26.640 -12.013 1.00 100.92 252 PRO A CA 1
ATOM 1104 C C . PRO A 1 185 ? 23.388 26.604 -13.446 1.00 102.98 252 PRO A C 1
ATOM 1105 O O . PRO A 1 185 ? 23.042 25.698 -14.189 1.00 105.36 252 PRO A O 1
ATOM 1109 N N . THR A 1 186 ? 24.200 27.597 -13.828 1.00 100.41 253 THR A N 1
ATOM 1110 C CA . THR A 1 186 ? 24.950 27.577 -15.090 1.00 100.42 253 THR A CA 1
ATOM 1111 C C . THR A 1 186 ? 26.130 26.640 -14.989 1.00 99.20 253 THR A C 1
ATOM 1112 O O . THR A 1 186 ? 26.437 26.102 -13.921 1.00 98.74 253 THR A O 1
ATOM 1116 N N . ARG A 1 187 ? 26.805 26.455 -16.113 1.00 99.64 254 ARG A N 1
ATOM 1117 C CA . ARG A 1 187 ? 28.168 25.936 -16.127 1.00 98.99 254 ARG A CA 1
ATOM 1118 C C . ARG A 1 187 ? 29.078 26.923 -15.369 1.00 98.81 254 ARG A C 1
ATOM 1119 O O . ARG A 1 187 ? 29.933 26.516 -14.556 1.00 97.74 254 ARG A O 1
ATOM 1127 N N . GLU A 1 188 ? 28.848 28.218 -15.605 1.00 99.58 255 GLU A N 1
ATOM 1128 C CA . GLU A 1 188 ? 29.533 29.275 -14.863 1.00 99.47 255 GLU A CA 1
ATOM 1129 C C . GLU A 1 188 ? 29.422 29.067 -13.361 1.00 98.13 255 GLU A C 1
ATOM 1130 O O . GLU A 1 188 ? 30.436 29.069 -12.660 1.00 98.25 255 GLU A O 1
ATOM 1136 N N . ASP A 1 189 ? 28.212 28.830 -12.871 1.00 97.47 256 ASP A N 1
ATOM 1137 C CA . ASP A 1 189 ? 28.005 28.578 -11.434 1.00 96.17 256 ASP A CA 1
ATOM 1138 C C . ASP A 1 189 ? 28.783 27.374 -10.919 1.00 94.60 256 ASP A C 1
ATOM 1139 O O . ASP A 1 189 ? 29.318 27.410 -9.795 1.00 93.77 256 ASP A O 1
ATOM 1144 N N . ARG A 1 190 ? 28.879 26.326 -11.745 1.00 93.83 257 ARG A N 1
ATOM 1145 C CA . ARG A 1 190 ? 29.604 25.099 -11.338 1.00 92.80 257 ARG A CA 1
ATOM 1146 C C . ARG A 1 190 ? 31.111 25.350 -11.214 1.00 92.04 257 ARG A C 1
ATOM 1147 O O . ARG A 1 190 ? 31.701 25.083 -10.173 1.00 90.98 257 ARG A O 1
ATOM 1155 N N . ILE A 1 191 ? 31.705 25.924 -12.263 1.00 92.29 258 ILE A N 1
ATOM 1156 C CA . ILE A 1 191 ? 33.073 26.434 -12.202 1.00 92.15 258 ILE A CA 1
ATOM 1157 C C . ILE A 1 191 ? 33.310 27.318 -10.986 1.00 91.84 258 ILE A C 1
ATOM 1158 O O . ILE A 1 191 ? 34.342 27.203 -10.331 1.00 92.33 258 ILE A O 1
ATOM 1163 N N . GLY A 1 192 ? 32.370 28.206 -10.686 1.00 91.45 259 GLY A N 1
ATOM 1164 C CA . GLY A 1 192 ? 32.532 29.085 -9.543 1.00 91.41 259 GLY A CA 1
ATOM 1165 C C . GLY A 1 192 ? 32.551 28.306 -8.246 1.00 90.38 259 GLY A C 1
ATOM 1166 O O . GLY A 1 192 ? 33.436 28.472 -7.396 1.00 90.53 259 GLY A O 1
ATOM 1167 N N . VAL A 1 193 ? 31.568 27.430 -8.092 1.00 89.31 260 VAL A N 1
ATOM 1168 C CA . VAL A 1 193 ? 31.462 26.672 -6.861 1.00 88.46 260 VAL A CA 1
ATOM 1169 C C . VAL A 1 193 ? 32.724 25.815 -6.759 1.00 88.28 260 VAL A C 1
ATOM 1170 O O . VAL A 1 193 ? 33.325 25.641 -5.682 1.00 88.18 260 VAL A O 1
ATOM 1174 N N . CYS A 1 194 ? 33.153 25.330 -7.911 1.00 88.40 261 CYS A N 1
ATOM 1175 C CA . CYS A 1 194 ? 34.327 24.496 -7.956 1.00 88.67 261 CYS A CA 1
ATOM 1176 C C . CYS A 1 194 ? 35.627 25.237 -7.635 1.00 90.19 261 CYS A C 1
ATOM 1177 O O . CYS A 1 194 ? 36.509 24.673 -7.001 1.00 90.23 261 CYS A O 1
ATOM 1180 N N . THR A 1 195 ? 35.752 26.491 -8.070 1.00 91.66 262 THR A N 1
ATOM 1181 C CA . THR A 1 195 ? 36.937 27.265 -7.718 1.00 93.14 262 THR A CA 1
ATOM 1182 C C . THR A 1 195 ? 36.954 27.372 -6.207 1.00 93.24 262 THR A C 1
ATOM 1183 O O . THR A 1 195 ? 38.017 27.305 -5.592 1.00 94.03 262 THR A O 1
ATOM 1187 N N . GLY A 1 196 ? 35.768 27.488 -5.615 1.00 92.71 263 GLY A N 1
ATOM 1188 C CA . GLY A 1 196 ? 35.656 27.615 -4.165 1.00 93.83 263 GLY A CA 1
ATOM 1189 C C . GLY A 1 196 ? 36.415 26.493 -3.487 1.00 93.61 263 GLY A C 1
ATOM 1190 O O . GLY A 1 196 ? 37.323 26.721 -2.692 1.00 94.96 263 GLY A O 1
ATOM 1191 N N . ILE A 1 197 ? 36.069 25.272 -3.864 1.00 92.35 264 ILE A N 1
ATOM 1192 C CA . ILE A 1 197 ? 36.664 24.068 -3.312 1.00 91.37 264 ILE A CA 1
ATOM 1193 C C . ILE A 1 197 ? 38.192 24.065 -3.368 1.00 92.50 264 ILE A C 1
ATOM 1194 O O . ILE A 1 197 ? 38.823 23.508 -2.481 1.00 93.60 264 ILE A O 1
ATOM 1199 N N . PHE A 1 198 ? 38.791 24.716 -4.362 1.00 93.46 265 PHE A N 1
ATOM 1200 C CA . PHE A 1 198 ? 40.249 24.662 -4.517 1.00 95.00 265 PHE A CA 1
ATOM 1201 C C . PHE A 1 198 ? 41.028 25.948 -4.248 1.00 97.81 265 PHE A C 1
ATOM 1202 O O . PHE A 1 198 ? 42.210 26.029 -4.603 1.00 99.77 265 PHE A O 1
ATOM 1210 N N . ARG A 1 199 ? 40.394 26.943 -3.628 1.00 98.75 266 ARG A N 1
ATOM 1211 C CA . ARG A 1 199 ? 41.030 28.250 -3.423 1.00 101.55 266 ARG A CA 1
ATOM 1212 C C . ARG A 1 199 ? 42.378 28.103 -2.731 1.00 103.27 266 ARG A C 1
ATOM 1213 O O . ARG A 1 199 ? 43.430 28.607 -3.156 1.00 105.55 266 ARG A O 1
ATOM 1221 N N . THR A 1 200 ? 42.306 27.371 -1.650 1.00 102.78 267 THR A N 1
ATOM 1222 C CA . THR A 1 200 ? 43.431 27.001 -0.857 1.00 103.96 267 THR A CA 1
ATOM 1223 C C . THR A 1 200 ? 44.661 26.555 -1.654 1.00 104.84 267 THR A C 1
ATOM 1224 O O . THR A 1 200 ? 45.779 26.832 -1.246 1.00 106.96 267 THR A O 1
ATOM 1228 N N . ASP A 1 201 ? 44.484 25.881 -2.781 1.00 103.84 268 ASP A N 1
ATOM 1229 C CA . ASP A 1 201 ? 45.660 25.255 -3.390 1.00 105.86 268 ASP A CA 1
ATOM 1230 C C . ASP A 1 201 ? 46.045 25.889 -4.716 1.00 107.69 268 ASP A C 1
ATOM 1231 O O . ASP A 1 201 ? 46.570 25.233 -5.638 1.00 107.31 268 ASP A O 1
ATOM 1236 N N . ASN A 1 202 ? 45.779 27.191 -4.763 1.00 110.00 269 ASN A N 1
ATOM 1237 C CA . ASN A 1 202 ? 46.273 28.076 -5.799 1.00 113.31 269 ASN A CA 1
ATOM 1238 C C . ASN A 1 202 ? 46.271 27.400 -7.171 1.00 113.16 269 ASN A C 1
ATOM 1239 O O . ASN A 1 202 ? 47.325 27.121 -7.750 1.00 115.43 269 ASN A O 1
ATOM 1244 N N . VAL A 1 203 ? 45.077 27.122 -7.683 1.00 111.25 270 VAL A N 1
ATOM 1245 C CA . VAL A 1 203 ? 44.954 26.359 -8.917 1.00 110.94 270 VAL A CA 1
ATOM 1246 C C . VAL A 1 203 ? 44.440 27.265 -10.012 1.00 111.57 270 VAL A C 1
ATOM 1247 O O . VAL A 1 203 ? 43.430 27.949 -9.819 1.00 110.70 270 VAL A O 1
ATOM 1251 N N . PRO A 1 204 ? 45.150 27.299 -11.158 1.00 113.41 271 PRO A N 1
ATOM 1252 C CA . PRO A 1 204 ? 44.724 28.039 -12.349 1.00 114.03 271 PRO A CA 1
ATOM 1253 C C . PRO A 1 204 ? 43.198 27.976 -12.600 1.00 111.71 271 PRO A C 1
ATOM 1254 O O . PRO A 1 204 ? 42.577 26.913 -12.481 1.00 109.53 271 PRO A O 1
ATOM 1258 N N . ALA A 1 205 ? 42.611 29.124 -12.933 1.00 112.55 272 ALA A N 1
ATOM 1259 C CA . ALA A 1 205 ? 41.217 29.196 -13.348 1.00 110.99 272 ALA A CA 1
ATOM 1260 C C . ALA A 1 205 ? 41.018 28.254 -14.530 1.00 110.94 272 ALA A C 1
ATOM 1261 O O . ALA A 1 205 ? 39.954 27.638 -14.669 1.00 109.09 272 ALA A O 1
ATOM 1263 N N . GLU A 1 206 ? 42.069 28.143 -15.349 1.00 113.17 273 GLU A N 1
ATOM 1264 C CA . GLU A 1 206 ? 42.176 27.156 -16.422 1.00 114.26 273 GLU A CA 1
ATOM 1265 C C . GLU A 1 206 ? 41.920 25.722 -15.927 1.00 112.02 273 GLU A C 1
ATOM 1266 O O . GLU A 1 206 ? 41.030 25.024 -16.441 1.00 111.14 273 GLU A O 1
ATOM 1272 N N . ASP A 1 207 ? 42.710 25.303 -14.935 1.00 111.10 274 ASP A N 1
ATOM 1273 C CA . ASP A 1 207 ? 42.635 23.973 -14.367 1.00 109.14 274 ASP A CA 1
ATOM 1274 C C . ASP A 1 207 ? 41.218 23.646 -13.944 1.00 105.94 274 ASP A C 1
ATOM 1275 O O . ASP A 1 207 ? 40.684 22.592 -14.308 1.00 105.27 274 ASP A O 1
ATOM 1280 N N . VAL A 1 208 ? 40.609 24.559 -13.190 1.00 104.02 275 VAL A N 1
ATOM 1281 C CA . VAL A 1 208 ? 39.245 24.373 -12.696 1.00 101.09 275 VAL A CA 1
ATOM 1282 C C . VAL A 1 208 ? 38.252 24.194 -13.867 1.00 101.24 275 VAL A C 1
ATOM 1283 O O . VAL A 1 208 ? 37.329 23.357 -13.809 1.00 99.84 275 VAL A O 1
ATOM 1287 N N . VAL A 1 209 ? 38.460 24.960 -14.937 1.00 102.27 276 VAL A N 1
ATOM 1288 C CA . VAL A 1 209 ? 37.598 24.835 -16.100 1.00 102.25 276 VAL A CA 1
ATOM 1289 C C . VAL A 1 209 ? 37.733 23.463 -16.784 1.00 102.95 276 VAL A C 1
ATOM 1290 O O . VAL A 1 209 ? 36.740 22.936 -17.305 1.00 102.64 276 VAL A O 1
ATOM 1294 N N . LYS A 1 210 ? 38.941 22.892 -16.783 1.00 103.79 277 LYS A N 1
ATOM 1295 C CA . LYS A 1 210 ? 39.181 21.658 -17.546 1.00 105.04 277 LYS A CA 1
ATOM 1296 C C . LYS A 1 210 ? 38.455 20.478 -16.904 1.00 103.54 277 LYS A C 1
ATOM 1297 O O . LYS A 1 210 ? 37.845 19.656 -17.604 1.00 103.75 277 LYS A O 1
ATOM 1299 N N . ILE A 1 211 ? 38.498 20.439 -15.567 1.00 101.89 278 ILE A N 1
ATOM 1300 C CA . ILE A 1 211 ? 38.010 19.302 -14.786 1.00 100.66 278 ILE A CA 1
ATOM 1301 C C . ILE A 1 211 ? 36.499 19.314 -14.733 1.00 99.22 278 ILE A C 1
ATOM 1302 O O . ILE A 1 211 ? 35.859 18.284 -14.947 1.00 99.56 278 ILE A O 1
ATOM 1307 N N . VAL A 1 212 ? 35.937 20.484 -14.446 1.00 98.08 279 VAL A N 1
ATOM 1308 C CA . VAL A 1 212 ? 34.498 20.660 -14.436 1.00 97.10 279 VAL A CA 1
ATOM 1309 C C . VAL A 1 212 ? 33.948 20.236 -15.796 1.00 98.98 279 VAL A C 1
ATOM 1310 O O . VAL A 1 212 ? 32.926 19.538 -15.884 1.00 98.95 279 VAL A O 1
ATOM 1314 N N . ASP A 1 213 ? 34.632 20.645 -16.860 1.00 100.78 280 ASP A N 1
ATOM 1315 C CA . ASP A 1 213 ? 34.193 20.261 -18.167 1.00 103.21 280 ASP A CA 1
ATOM 1316 C C . ASP A 1 213 ? 34.393 18.777 -18.294 1.00 104.00 280 ASP A C 1
ATOM 1317 O O . ASP A 1 213 ? 33.574 18.081 -18.881 1.00 105.40 280 ASP A O 1
ATOM 1322 N N . ASN A 1 214 ? 35.473 18.278 -17.720 1.00 103.67 281 ASN A N 1
ATOM 1323 C CA . ASN A 1 214 ? 35.812 16.894 -17.933 1.00 104.67 281 ASN A CA 1
ATOM 1324 C C . ASN A 1 214 ? 34.886 15.949 -17.187 1.00 103.09 281 ASN A C 1
ATOM 1325 O O . ASN A 1 214 ? 34.859 14.765 -17.478 1.00 103.96 281 ASN A O 1
ATOM 1330 N N . PHE A 1 215 ? 34.107 16.484 -16.250 1.00 101.22 282 PHE A N 1
ATOM 1331 C CA . PHE A 1 215 ? 33.337 15.666 -15.300 1.00 100.41 282 PHE A CA 1
ATOM 1332 C C . PHE A 1 215 ? 31.906 16.132 -15.135 1.00 100.27 282 PHE A C 1
ATOM 1333 O O . PHE A 1 215 ? 31.470 16.488 -14.019 1.00 98.51 282 PHE A O 1
ATOM 1341 N N . PRO A 1 216 ? 31.155 16.124 -16.245 1.00 102.26 283 PRO A N 1
ATOM 1342 C CA . PRO A 1 216 ? 29.829 16.739 -16.247 1.00 102.35 283 PRO A CA 1
ATOM 1343 C C . PRO A 1 216 ? 28.807 15.902 -15.469 1.00 102.67 283 PRO A C 1
ATOM 1344 O O . PRO A 1 216 ? 29.030 14.696 -15.229 1.00 103.16 283 PRO A O 1
ATOM 1348 N N . GLY A 1 217 ? 27.716 16.554 -15.064 1.00 102.54 284 GLY A N 1
ATOM 1349 C CA . GLY A 1 217 ? 26.742 15.946 -14.162 1.00 103.34 284 GLY A CA 1
ATOM 1350 C C . GLY A 1 217 ? 27.396 15.190 -13.003 1.00 103.00 284 GLY A C 1
ATOM 1351 O O . GLY A 1 217 ? 27.143 13.988 -12.826 1.00 104.20 284 GLY A O 1
ATOM 1352 N N . GLN A 1 218 ? 28.273 15.887 -12.262 1.00 101.34 285 GLN A N 1
ATOM 1353 C CA . GLN A 1 218 ? 28.873 15.406 -11.007 1.00 99.97 285 GLN A CA 1
ATOM 1354 C C . GLN A 1 218 ? 28.586 16.484 -9.989 1.00 99.01 285 GLN A C 1
ATOM 1355 O O . GLN A 1 218 ? 28.643 17.667 -10.313 1.00 99.25 285 GLN A O 1
ATOM 1361 N N . SER A 1 219 ? 28.297 16.096 -8.756 1.00 98.72 286 SER A N 1
ATOM 1362 C CA . SER A 1 219 ? 27.941 17.066 -7.736 1.00 98.01 286 SER A CA 1
ATOM 1363 C C . SER A 1 219 ? 29.120 17.924 -7.306 1.00 97.53 286 SER A C 1
ATOM 1364 O O . SER A 1 219 ? 30.232 17.789 -7.822 1.00 97.46 286 SER A O 1
ATOM 1367 N N . ILE A 1 220 ? 28.884 18.815 -6.351 1.00 97.35 287 ILE A N 1
ATOM 1368 C CA . ILE A 1 220 ? 30.001 19.482 -5.741 1.00 97.18 287 ILE A CA 1
ATOM 1369 C C . ILE A 1 220 ? 30.675 18.500 -4.796 1.00 96.51 287 ILE A C 1
ATOM 1370 O O . ILE A 1 220 ? 31.896 18.542 -4.617 1.00 96.97 287 ILE A O 1
ATOM 1375 N N . ASP A 1 221 ? 29.882 17.583 -4.241 1.00 95.98 288 ASP A N 1
ATOM 1376 C CA . ASP A 1 221 ? 30.405 16.515 -3.405 1.00 95.18 288 ASP A CA 1
ATOM 1377 C C . ASP A 1 221 ? 31.498 15.769 -4.150 1.00 94.31 288 ASP A C 1
ATOM 1378 O O . ASP A 1 221 ? 32.573 15.538 -3.601 1.00 94.27 288 ASP A O 1
ATOM 1383 N N . PHE A 1 222 ? 31.253 15.456 -5.422 1.00 93.73 289 PHE A N 1
ATOM 1384 C CA . PHE A 1 222 ? 32.279 14.861 -6.276 1.00 92.69 289 PHE A CA 1
ATOM 1385 C C . PHE A 1 222 ? 33.647 15.562 -6.116 1.00 92.19 289 PHE A C 1
ATOM 1386 O O . PHE A 1 222 ? 34.659 14.922 -5.802 1.00 92.51 289 PHE A O 1
ATOM 1394 N N . PHE A 1 223 ? 33.676 16.878 -6.298 1.00 91.41 290 PHE A N 1
ATOM 1395 C CA . PHE A 1 223 ? 34.955 17.590 -6.287 1.00 90.85 290 PHE A CA 1
ATOM 1396 C C . PHE A 1 223 ? 35.605 17.683 -4.908 1.00 90.31 290 PHE A C 1
ATOM 1397 O O . PHE A 1 223 ? 36.835 17.604 -4.798 1.00 90.80 290 PHE A O 1
ATOM 1405 N N . GLY A 1 224 ? 34.787 17.845 -3.872 1.00 89.15 291 GLY A N 1
ATOM 1406 C CA . GLY A 1 224 ? 35.296 17.772 -2.518 1.00 89.04 291 GLY A CA 1
ATOM 1407 C C . GLY A 1 224 ? 36.039 16.462 -2.349 1.00 88.72 291 GLY A C 1
ATOM 1408 O O . GLY A 1 224 ? 37.239 16.454 -2.091 1.00 88.79 291 GLY A O 1
ATOM 1409 N N . ALA A 1 225 ? 35.302 15.365 -2.529 1.00 88.78 292 ALA A N 1
ATOM 1410 C CA . ALA A 1 225 ? 35.829 13.977 -2.613 1.00 88.78 292 ALA A CA 1
ATOM 1411 C C . ALA A 1 225 ? 37.121 13.832 -3.420 1.00 88.70 292 ALA A C 1
ATOM 1412 O O . ALA A 1 225 ? 38.049 13.113 -3.025 1.00 88.70 292 ALA A O 1
ATOM 1414 N N . LEU A 1 226 ? 37.172 14.514 -4.553 1.00 88.44 293 LEU A N 1
ATOM 1415 C CA . LEU A 1 226 ? 38.336 14.412 -5.400 1.00 89.33 293 LEU A CA 1
ATOM 1416 C C . LEU A 1 226 ? 39.516 15.045 -4.668 1.00 89.80 293 LEU A C 1
ATOM 1417 O O . LEU A 1 226 ? 40.515 14.397 -4.434 1.00 91.27 293 LEU A O 1
ATOM 1422 N N . ARG A 1 227 ? 39.377 16.292 -4.264 1.00 89.28 294 ARG A N 1
ATOM 1423 C CA . ARG A 1 227 ? 40.410 16.968 -3.507 1.00 89.81 294 ARG A CA 1
ATOM 1424 C C . ARG A 1 227 ? 40.830 16.189 -2.251 1.00 90.44 294 ARG A C 1
ATOM 1425 O O . ARG A 1 227 ? 42.014 16.107 -1.939 1.00 91.98 294 ARG A O 1
ATOM 1433 N N . ALA A 1 228 ? 39.872 15.609 -1.536 1.00 89.92 295 ALA A N 1
ATOM 1434 C CA . ALA A 1 228 ? 40.177 14.809 -0.339 1.00 90.18 295 ALA A CA 1
ATOM 1435 C C . ALA A 1 228 ? 40.966 13.540 -0.690 1.00 91.38 295 ALA A C 1
ATOM 1436 O O . ALA A 1 228 ? 41.760 13.036 0.109 1.00 91.84 295 ALA A O 1
ATOM 1438 N N . ARG A 1 229 ? 40.750 13.035 -1.902 1.00 92.33 296 ARG A N 1
ATOM 1439 C CA . ARG A 1 229 ? 41.361 11.788 -2.332 1.00 94.19 296 ARG A CA 1
ATOM 1440 C C . ARG A 1 229 ? 42.864 11.945 -2.562 1.00 95.45 296 ARG A C 1
ATOM 1441 O O . ARG A 1 229 ? 43.624 10.959 -2.590 1.00 96.69 296 ARG A O 1
ATOM 1449 N N . VAL A 1 230 ? 43.280 13.195 -2.727 1.00 95.51 297 VAL A N 1
ATOM 1450 C CA . VAL A 1 230 ? 44.666 13.517 -3.021 1.00 97.10 297 VAL A CA 1
ATOM 1451 C C . VAL A 1 230 ? 45.445 13.572 -1.718 1.00 97.74 297 VAL A C 1
ATOM 1452 O O . VAL A 1 230 ? 46.491 12.931 -1.582 1.00 98.58 297 VAL A O 1
ATOM 1456 N N . TYR A 1 231 ? 44.916 14.335 -0.767 1.00 97.57 298 TYR A N 1
ATOM 1457 C CA . TYR A 1 231 ? 45.343 14.230 0.610 1.00 98.84 298 TYR A CA 1
ATOM 1458 C C . TYR A 1 231 ? 45.404 12.757 1.063 1.00 99.57 298 TYR A C 1
ATOM 1459 O O . TYR A 1 231 ? 46.471 12.274 1.460 1.00 101.36 298 TYR A O 1
ATOM 1468 N N . ASP A 1 232 ? 44.288 12.034 0.990 1.00 98.67 299 ASP A N 1
ATOM 1469 C CA . ASP A 1 232 ? 44.294 10.642 1.420 1.00 99.60 299 ASP A CA 1
ATOM 1470 C C . ASP A 1 232 ? 45.557 9.934 0.972 1.00 101.49 299 AS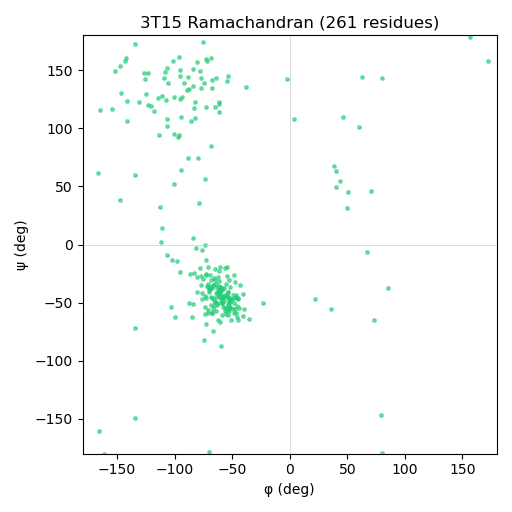P A C 1
ATOM 1471 O O . ASP A 1 232 ? 46.359 9.505 1.786 1.00 102.42 299 ASP A O 1
ATOM 1476 N N . ASP A 1 233 ? 45.739 9.866 -0.336 1.00 102.97 300 ASP A N 1
ATOM 1477 C CA . ASP A 1 233 ? 46.862 9.183 -0.958 1.00 105.64 300 ASP A CA 1
ATOM 1478 C C . ASP A 1 233 ? 48.210 9.511 -0.330 1.00 106.87 300 ASP A C 1
ATOM 1479 O O . ASP A 1 233 ? 49.016 8.608 -0.093 1.00 108.41 300 ASP A O 1
ATOM 1484 N N . GLU A 1 234 ? 48.450 10.795 -0.069 1.00 106.66 301 GLU A N 1
ATOM 1485 C CA . GLU A 1 234 ? 49.680 11.235 0.594 1.00 108.32 301 GLU A CA 1
ATOM 1486 C C . GLU A 1 234 ? 49.851 10.525 1.957 1.00 108.30 301 GLU A C 1
ATOM 1487 O O . GLU A 1 234 ? 50.866 9.875 2.193 1.00 110.05 301 GLU A O 1
ATOM 1493 N N . VAL A 1 235 ? 48.843 10.619 2.827 1.00 106.47 302 VAL A N 1
ATOM 1494 C CA . VAL A 1 235 ? 48.837 9.898 4.108 1.00 106.18 302 VAL A CA 1
ATOM 1495 C C . VAL A 1 235 ? 49.123 8.387 3.917 1.00 106.82 302 VAL A C 1
ATOM 1496 O O . VAL A 1 235 ? 49.972 7.813 4.608 1.00 107.74 302 VAL A O 1
ATOM 1500 N N . ARG A 1 236 ? 48.429 7.770 2.960 1.00 106.13 303 ARG A N 1
ATOM 1501 C CA . ARG A 1 236 ? 48.631 6.351 2.603 1.00 107.92 303 ARG A CA 1
ATOM 1502 C C . ARG A 1 236 ? 50.101 6.047 2.287 1.00 109.83 303 ARG A C 1
ATOM 1503 O O . ARG A 1 236 ? 50.625 4.999 2.684 1.00 110.98 303 ARG A O 1
ATOM 1511 N N . LYS A 1 237 ? 50.747 6.967 1.566 1.00 110.14 304 LYS A N 1
ATOM 1512 C CA . LYS A 1 237 ? 52.176 6.869 1.283 1.00 112.30 304 LYS A CA 1
ATOM 1513 C C . LYS A 1 237 ? 52.977 7.003 2.572 1.00 113.17 304 LYS A C 1
ATOM 1514 O O . LYS A 1 237 ? 53.873 6.186 2.833 1.00 115.03 304 LYS A O 1
ATOM 1520 N N . TRP A 1 238 ? 52.642 8.009 3.383 1.00 111.70 305 TRP A N 1
ATOM 1521 C CA . TRP A 1 238 ? 53.304 8.168 4.663 1.00 112.84 305 TRP A CA 1
ATOM 1522 C C . TRP A 1 238 ? 53.174 6.903 5.474 1.00 112.95 305 TRP A C 1
ATOM 1523 O O . TRP A 1 238 ? 54.189 6.308 5.822 1.00 115.43 305 TRP A O 1
ATOM 1534 N N . VAL A 1 239 ? 51.936 6.490 5.760 1.00 110.45 306 VAL A N 1
ATOM 1535 C CA . VAL A 1 239 ? 51.672 5.240 6.503 1.00 110.14 306 VAL A CA 1
ATOM 1536 C C . VAL A 1 239 ? 52.521 4.060 6.007 1.00 111.90 306 VAL A C 1
ATOM 1537 O O . VAL A 1 239 ? 53.371 3.544 6.736 1.00 113.36 306 VAL A O 1
ATOM 1541 N N . SER A 1 240 ? 52.276 3.663 4.756 1.00 111.86 307 SER A N 1
ATOM 1542 C CA . SER A 1 240 ? 52.969 2.564 4.092 1.00 114.11 307 SER A CA 1
ATOM 1543 C C . SER A 1 240 ? 54.468 2.734 4.230 1.00 116.84 307 SER A C 1
ATOM 1544 O O . SER A 1 240 ? 55.193 1.779 4.572 1.00 118.89 307 SER A O 1
ATOM 1547 N N . GLY A 1 241 ? 54.921 3.962 3.958 1.00 116.78 308 GLY A N 1
ATOM 1548 C CA . GLY A 1 241 ? 56.333 4.306 4.049 1.00 119.09 308 GLY A CA 1
ATOM 1549 C C . GLY A 1 241 ? 56.866 4.114 5.460 1.00 120.01 308 GLY A C 1
ATOM 1550 O O . GLY A 1 241 ? 57.685 3.229 5.704 1.00 122.12 308 GLY A O 1
ATOM 1551 N N . THR A 1 242 ? 56.377 4.930 6.389 1.00 118.40 309 THR A N 1
ATOM 1552 C CA . THR A 1 242 ? 56.954 4.996 7.720 1.00 119.64 309 THR A CA 1
ATOM 1553 C C . THR A 1 242 ? 56.240 4.088 8.700 1.00 119.01 309 THR A C 1
ATOM 1554 O O . THR A 1 242 ? 55.633 4.560 9.670 1.00 117.64 309 THR A O 1
ATOM 1558 N N . GLY A 1 243 ? 56.329 2.782 8.412 1.00 120.13 310 GLY A N 1
ATOM 1559 C CA . GLY A 1 243 ? 55.993 1.693 9.331 1.00 120.13 310 GLY A CA 1
ATOM 1560 C C . GLY A 1 243 ? 54.566 1.674 9.826 1.00 117.86 310 GLY A C 1
ATOM 1561 O O . GLY A 1 243 ? 54.207 2.414 10.745 1.00 116.93 310 GLY A O 1
ATOM 1562 N N . ILE A 1 244 ? 53.746 0.817 9.234 1.00 117.06 311 ILE A N 1
ATOM 1563 C CA . ILE A 1 244 ? 52.410 0.590 9.777 1.00 115.74 311 ILE A CA 1
ATOM 1564 C C . ILE A 1 244 ? 52.440 0.237 11.272 1.00 116.86 311 ILE A C 1
ATOM 1565 O O . ILE A 1 244 ? 51.672 0.802 12.057 1.00 115.79 311 ILE A O 1
ATOM 1570 N N . GLU A 1 245 ? 53.345 -0.668 11.652 1.00 119.43 312 GLU A N 1
ATOM 1571 C CA . GLU A 1 245 ? 53.547 -1.072 13.058 1.00 121.45 312 GLU A CA 1
ATOM 1572 C C . GLU A 1 245 ? 53.935 0.082 14.015 1.00 121.89 312 GLU A C 1
ATOM 1573 O O . GLU A 1 245 ? 53.368 0.197 15.112 1.00 122.09 312 GLU A O 1
ATOM 1575 N N . LYS A 1 246 ? 54.885 0.926 13.587 1.00 122.31 313 LYS A N 1
ATOM 1576 C CA . LYS A 1 246 ? 55.399 2.055 14.380 1.00 123.06 313 LYS A CA 1
ATOM 1577 C C . LYS A 1 246 ? 54.809 3.421 13.982 1.00 121.10 313 LYS A C 1
ATOM 1578 O O . LYS A 1 246 ? 55.551 4.375 13.750 1.00 121.70 313 LYS A O 1
ATOM 1580 N N . ILE A 1 247 ? 53.480 3.514 13.928 1.00 119.07 314 ILE A N 1
ATOM 1581 C CA . ILE A 1 247 ? 52.786 4.753 13.540 1.00 117.04 314 ILE A CA 1
ATOM 1582 C C . ILE A 1 247 ? 52.191 5.509 14.722 1.00 117.27 314 ILE A C 1
ATOM 1583 O O . ILE A 1 247 ? 52.473 6.684 14.891 1.00 117.75 314 ILE A O 1
ATOM 1588 N N . GLY A 1 248 ? 51.385 4.834 15.538 1.00 117.70 315 GLY A N 1
ATOM 1589 C CA . GLY A 1 248 ? 50.774 5.443 16.727 1.00 118.79 315 GLY A CA 1
ATOM 1590 C C . GLY A 1 248 ? 51.750 6.223 17.599 1.00 121.53 315 GLY A C 1
ATOM 1591 O O . GLY A 1 248 ? 51.366 7.216 18.223 1.00 122.12 315 GLY A O 1
ATOM 1592 N N . ASP A 1 249 ? 53.004 5.763 17.634 1.00 123.14 316 ASP A N 1
ATOM 1593 C CA . ASP A 1 249 ? 54.088 6.455 18.309 1.00 125.60 316 ASP A CA 1
ATOM 1594 C C . ASP A 1 249 ? 54.527 7.720 17.599 1.00 125.15 316 ASP A C 1
ATOM 1595 O O . ASP A 1 249 ? 54.533 8.795 18.218 1.00 126.75 316 ASP A O 1
ATOM 1600 N N . LYS A 1 250 ? 54.914 7.597 16.320 1.00 123.12 317 LYS A N 1
ATOM 1601 C CA . LYS A 1 250 ? 55.415 8.742 15.547 1.00 122.38 317 LYS A CA 1
ATOM 1602 C C . LYS A 1 250 ? 54.314 9.769 15.485 1.00 120.48 317 LYS A C 1
ATOM 1603 O O . LYS A 1 250 ? 54.552 10.953 15.282 1.00 121.49 317 LYS A O 1
ATOM 1605 N N . LEU A 1 251 ? 53.106 9.291 15.731 1.00 118.62 318 LEU A N 1
ATOM 1606 C CA . LEU A 1 251 ? 51.901 10.078 15.625 1.00 117.02 318 LEU A CA 1
ATOM 1607 C C . LEU A 1 251 ? 51.480 10.663 16.966 1.00 118.62 318 LEU A C 1
ATOM 1608 O O . LEU A 1 251 ? 50.771 11.663 17.015 1.00 118.67 318 LEU A O 1
ATOM 1613 N N . LEU A 1 252 ? 51.915 10.040 18.051 1.00 120.55 319 LEU A N 1
ATOM 1614 C CA . LEU A 1 252 ? 51.440 10.402 19.375 1.00 122.25 319 LEU A CA 1
ATOM 1615 C C . LEU A 1 252 ? 52.571 10.539 20.412 1.00 125.90 319 LEU A C 1
ATOM 1616 O O . LEU A 1 252 ? 52.912 11.648 20.834 1.00 128.14 319 LEU A O 1
ATOM 1621 N N . ASN A 1 253 ? 53.148 9.413 20.821 1.00 126.64 320 ASN A N 1
ATOM 1622 C CA . ASN A 1 253 ? 54.144 9.409 21.897 1.00 130.06 320 ASN A CA 1
ATOM 1623 C C . ASN A 1 253 ? 55.516 9.861 21.437 1.00 130.97 320 ASN A C 1
ATOM 1624 O O . ASN A 1 253 ? 56.540 9.335 21.894 1.00 133.48 320 ASN A O 1
ATOM 1629 N N . SER A 1 254 ? 55.517 10.820 20.520 1.00 128.92 321 SER A N 1
ATOM 1630 C CA . SER A 1 254 ? 56.721 11.495 20.074 1.00 130.47 321 SER A CA 1
ATOM 1631 C C . SER A 1 254 ? 56.765 12.919 20.646 1.00 132.35 321 SER A C 1
ATOM 1632 O O . SER A 1 254 ? 55.722 13.521 20.914 1.00 131.53 321 SER A O 1
ATOM 1635 N N . PHE A 1 255 ? 57.972 13.448 20.831 1.00 134.96 322 PHE A N 1
ATOM 1636 C CA . PHE A 1 255 ? 58.138 14.793 21.372 1.00 137.20 322 PHE A CA 1
ATOM 1637 C C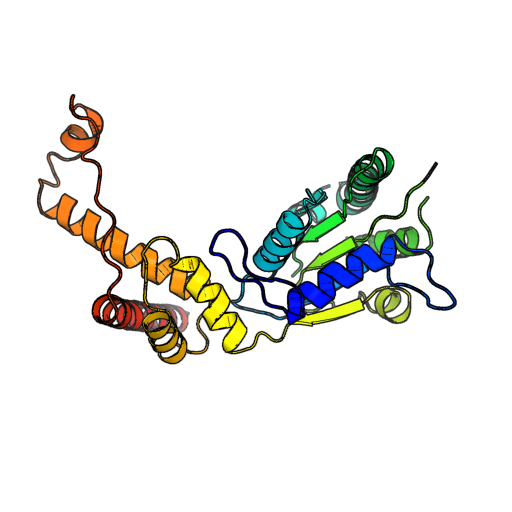 . PHE A 1 255 ? 58.012 15.890 20.320 1.00 136.20 322 PHE A C 1
ATOM 1638 O O . PHE A 1 255 ? 57.669 17.023 20.667 1.00 137.46 322 PHE A O 1
ATOM 1646 N N . ASP A 1 256 ? 58.272 15.556 19.049 1.00 134.14 323 ASP A N 1
ATOM 1647 C CA . ASP A 1 256 ? 58.216 16.541 17.946 1.00 133.38 323 ASP A CA 1
ATOM 1648 C C . ASP A 1 256 ? 56.799 16.719 17.412 1.00 130.05 323 ASP A C 1
ATOM 1649 O O . ASP A 1 256 ? 56.586 17.426 16.421 1.00 128.67 323 ASP A O 1
ATOM 1654 N N . GLY A 1 257 ? 55.841 16.068 18.073 1.00 129.28 324 GLY A N 1
ATOM 1655 C CA . GLY A 1 257 ? 54.439 16.077 17.653 1.00 126.72 324 GLY A CA 1
ATOM 1656 C C . GLY A 1 257 ? 54.151 15.101 16.516 1.00 123.76 324 GLY A C 1
ATOM 1657 O O . GLY A 1 257 ? 55.053 14.353 16.083 1.00 123.92 324 GLY A O 1
ATOM 1658 N N . PRO A 1 258 ? 52.874 15.056 16.063 1.00 121.06 325 PRO A N 1
ATOM 1659 C CA . PRO A 1 258 ? 52.525 14.475 14.777 1.00 118.28 325 PRO A CA 1
ATOM 1660 C C . PRO A 1 258 ? 53.383 15.129 13.710 1.00 119.39 325 PRO A C 1
ATOM 1661 O O . PRO A 1 258 ? 53.702 16.322 13.835 1.00 121.66 325 PRO A O 1
ATOM 1665 N N . PRO A 1 259 ? 53.784 14.358 12.682 1.00 118.43 326 PRO A N 1
ATOM 1666 C CA . PRO A 1 259 ? 54.664 14.839 11.616 1.00 119.31 326 PRO A CA 1
ATOM 1667 C C . PRO A 1 259 ? 54.001 15.794 10.612 1.00 117.89 326 PRO A C 1
ATOM 1668 O O . PRO A 1 259 ? 54.013 15.513 9.417 1.00 116.79 326 PRO A O 1
ATOM 1672 N N . THR A 1 260 ? 53.422 16.891 11.102 1.00 118.42 327 THR A N 1
ATOM 1673 C CA . THR A 1 260 ? 53.003 18.041 10.278 1.00 118.22 327 THR A CA 1
ATOM 1674 C C . THR A 1 260 ? 53.180 17.898 8.753 1.00 117.12 327 THR A C 1
ATOM 1675 O O . THR A 1 260 ? 54.309 17.971 8.232 1.00 118.74 327 THR A O 1
ATOM 1679 N N . PHE A 1 261 ? 52.053 17.737 8.055 1.00 114.29 328 PHE A N 1
ATOM 1680 C CA . PHE A 1 261 ? 52.054 17.490 6.618 1.00 113.40 328 PHE A CA 1
ATOM 1681 C C . PHE A 1 261 ? 52.048 18.746 5.728 1.00 113.58 328 PHE A C 1
ATOM 1682 O O . PHE A 1 261 ? 51.419 19.757 6.070 1.00 113.68 328 PHE A O 1
ATOM 1690 N N . GLU A 1 262 ? 52.745 18.677 4.587 1.00 113.58 329 GLU A N 1
ATOM 1691 C CA . GLU A 1 262 ? 52.711 19.765 3.598 1.00 113.49 329 GLU A CA 1
ATOM 1692 C C . GLU A 1 262 ? 51.571 19.536 2.624 1.00 110.30 329 GLU A C 1
ATOM 1693 O O . GLU A 1 262 ? 51.399 18.421 2.113 1.00 109.02 329 GLU A O 1
ATOM 1695 N N . GLN A 1 263 ? 50.790 20.586 2.380 1.00 109.07 330 GLN A N 1
ATOM 1696 C CA . GLN A 1 263 ? 49.637 20.510 1.484 1.00 105.97 330 GLN A CA 1
ATOM 1697 C C . GLN A 1 263 ? 50.042 20.135 0.050 1.00 105.96 330 GLN A C 1
ATOM 1698 O O . GLN A 1 263 ? 50.824 20.846 -0.578 1.00 107.88 330 GLN A O 1
ATOM 1704 N N . PRO A 1 264 ? 49.504 19.016 -0.472 1.00 104.11 331 PRO A N 1
ATOM 1705 C CA . PRO A 1 264 ? 49.893 18.544 -1.798 1.00 104.79 331 PRO A CA 1
ATOM 1706 C C . PRO A 1 264 ? 49.433 19.471 -2.919 1.00 105.41 331 PRO A C 1
ATOM 1707 O O . PRO A 1 264 ? 48.283 19.941 -2.926 1.00 103.78 331 PRO A O 1
ATOM 1711 N N . LYS A 1 265 ? 50.352 19.741 -3.845 1.00 108.36 332 LYS A N 1
ATOM 1712 C CA . LYS A 1 265 ? 50.079 20.569 -5.019 1.00 109.50 332 LYS A CA 1
ATOM 1713 C C . LYS A 1 265 ? 48.974 19.894 -5.849 1.00 107.86 332 LYS A C 1
ATOM 1714 O O . LYS A 1 265 ? 49.101 18.723 -6.235 1.00 107.89 332 LYS A O 1
ATOM 1716 N N . MET A 1 266 ? 47.878 20.618 -6.080 1.0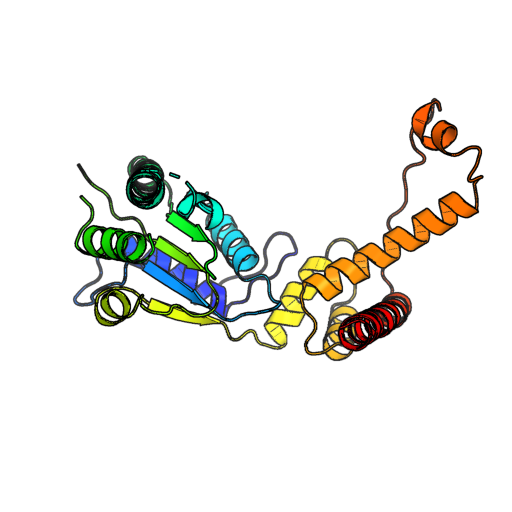0 106.73 333 MET A N 1
ATOM 1717 C CA . MET A 1 266 ? 46.735 20.048 -6.793 1.00 105.05 333 MET A CA 1
ATOM 1718 C C . MET A 1 266 ? 46.922 20.268 -8.279 1.00 106.32 333 MET A C 1
ATOM 1719 O O . MET A 1 266 ? 46.258 21.139 -8.867 1.00 105.83 333 MET A O 1
ATOM 1724 N N . THR A 1 267 ? 47.817 19.496 -8.895 1.00 107.83 334 THR A N 1
ATOM 1725 C CA . THR A 1 267 ? 48.077 19.701 -10.318 1.00 109.72 334 THR A CA 1
ATOM 1726 C C . THR A 1 267 ? 47.006 19.040 -11.172 1.00 108.85 334 THR A C 1
ATOM 1727 O O . THR A 1 267 ? 46.331 18.100 -10.736 1.00 107.40 334 THR A O 1
ATOM 1731 N N . ILE A 1 268 ? 46.860 19.543 -12.389 1.00 110.30 335 ILE A N 1
ATOM 1732 C CA . ILE A 1 268 ? 45.790 19.151 -13.293 1.00 109.92 335 ILE A CA 1
ATOM 1733 C C . ILE A 1 268 ? 45.751 17.653 -13.651 1.00 110.75 335 ILE A C 1
ATOM 1734 O O . ILE A 1 268 ? 44.698 17.020 -13.563 1.00 109.22 335 ILE A O 1
ATOM 1739 N N . GLU A 1 269 ? 46.893 17.097 -14.055 1.00 113.76 336 GLU A N 1
ATOM 1740 C CA . GLU A 1 269 ? 47.001 15.668 -14.383 1.00 114.94 336 GLU A CA 1
ATOM 1741 C C . GLU A 1 269 ? 46.736 14.791 -13.157 1.00 112.63 336 GLU A C 1
ATOM 1742 O O . GLU A 1 269 ? 46.179 13.694 -13.281 1.00 112.72 336 GLU A O 1
ATOM 1748 N N . LYS A 1 270 ? 47.141 15.269 -11.981 1.00 110.65 337 LYS A N 1
ATOM 1749 C CA . LYS A 1 270 ? 46.772 14.620 -10.737 1.00 108.09 337 LYS A CA 1
ATOM 1750 C C . LYS A 1 270 ? 45.258 14.567 -10.756 1.00 105.38 337 LYS A C 1
ATOM 1751 O O . LYS A 1 270 ? 44.665 13.485 -10.708 1.00 105.05 337 LYS A O 1
ATOM 1757 N N . LEU A 1 271 ? 44.647 15.748 -10.889 1.00 103.58 338 LEU A N 1
ATOM 1758 C CA . LEU A 1 271 ? 43.206 15.921 -10.716 1.00 100.57 338 LEU A CA 1
ATOM 1759 C C . LEU A 1 271 ? 42.380 15.028 -11.623 1.00 100.42 338 LEU A C 1
ATOM 1760 O O . LEU A 1 271 ? 41.417 14.403 -11.167 1.00 98.93 338 LEU A O 1
ATOM 1765 N N . LEU A 1 272 ? 42.773 14.967 -12.894 1.00 102.00 339 LEU A N 1
ATOM 1766 C CA . LEU A 1 272 ? 42.085 14.148 -13.894 1.00 102.66 339 LEU A CA 1
ATOM 1767 C C . LEU A 1 272 ? 42.195 12.673 -13.572 1.00 103.03 339 LEU A C 1
ATOM 1768 O O . LEU A 1 272 ? 41.188 11.955 -13.560 1.00 102.00 339 LEU A O 1
ATOM 1773 N N . GLU A 1 273 ? 43.425 12.235 -13.303 1.00 104.35 340 GLU A N 1
ATOM 1774 C CA . GLU A 1 273 ? 43.672 10.855 -12.950 1.00 105.46 340 GLU A CA 1
ATOM 1775 C C . GLU A 1 273 ? 42.721 10.531 -11.820 1.00 103.23 340 GLU A C 1
ATOM 1776 O O . GLU A 1 273 ? 41.912 9.621 -11.953 1.00 103.63 340 GLU A O 1
ATOM 1778 N N . TYR A 1 274 ? 42.762 11.320 -10.747 1.00 101.60 341 TYR A N 1
ATOM 1779 C CA . TYR A 1 274 ? 41.912 11.059 -9.569 1.00 100.23 341 TYR A CA 1
ATOM 1780 C C . TYR A 1 274 ? 40.411 11.122 -9.848 1.00 99.21 341 TYR A C 1
ATOM 1781 O O . TYR A 1 274 ? 39.627 10.395 -9.233 1.00 98.31 341 TYR A O 1
ATOM 1790 N N . GLY A 1 275 ? 40.030 11.975 -10.792 1.00 99.46 342 GLY A N 1
ATOM 1791 C CA . GLY A 1 275 ? 38.641 12.155 -11.133 1.00 99.45 342 GLY A CA 1
ATOM 1792 C C . GLY A 1 275 ? 38.038 10.965 -11.850 1.00 101.78 342 GLY A C 1
ATOM 1793 O O . GLY A 1 275 ? 36.872 10.626 -11.623 1.00 101.33 342 GLY A O 1
ATOM 1794 N N . ASN A 1 276 ? 38.809 10.344 -12.740 1.00 104.73 343 ASN A N 1
ATOM 1795 C CA . ASN A 1 276 ? 38.320 9.158 -13.456 1.00 107.65 343 ASN A CA 1
ATOM 1796 C C . ASN A 1 276 ? 38.275 7.985 -12.496 1.00 108.11 343 ASN A C 1
ATOM 1797 O O . ASN A 1 276 ? 37.299 7.241 -12.417 1.00 108.31 343 ASN A O 1
ATOM 1802 N N . MET A 1 277 ? 39.356 7.855 -11.751 1.00 108.78 344 MET A N 1
ATOM 1803 C CA . MET A 1 277 ? 39.462 6.898 -10.678 1.00 110.51 344 MET A CA 1
ATOM 1804 C C . MET A 1 277 ? 38.216 6.877 -9.801 1.00 108.71 344 MET A C 1
ATOM 1805 O O . MET A 1 277 ? 37.698 5.807 -9.482 1.00 109.99 344 MET A O 1
ATOM 1810 N N . LEU A 1 278 ? 37.743 8.062 -9.414 1.00 106.55 345 LEU A N 1
ATOM 1811 C CA . LEU A 1 278 ? 36.593 8.158 -8.539 1.00 104.94 345 LEU A CA 1
ATOM 1812 C C . LEU A 1 278 ? 35.304 7.774 -9.263 1.00 105.62 345 LEU A C 1
ATOM 1813 O O . LEU A 1 278 ? 34.395 7.175 -8.672 1.00 105.42 345 LEU A O 1
ATOM 1818 N N . VAL A 1 279 ? 35.256 8.131 -10.542 1.00 106.40 346 VAL A N 1
ATOM 1819 C CA . VAL A 1 279 ? 34.136 7.837 -11.425 1.00 107.47 346 VAL A CA 1
ATOM 1820 C C . VAL A 1 279 ? 34.039 6.344 -11.687 1.00 109.86 346 VAL A C 1
ATOM 1821 O O . VAL A 1 279 ? 32.952 5.763 -11.618 1.00 110.61 346 VAL A O 1
ATOM 1825 N N . GLN A 1 280 ? 35.173 5.725 -11.994 1.00 111.31 347 GLN A N 1
ATOM 1826 C CA . GLN A 1 280 ? 35.181 4.284 -12.200 1.00 114.68 347 GLN A CA 1
ATOM 1827 C C . GLN A 1 280 ? 34.568 3.670 -10.957 1.00 114.29 347 GLN A C 1
ATOM 1828 O O . GLN A 1 280 ? 33.580 2.926 -11.048 1.00 116.07 347 GLN A O 1
ATOM 1830 N N . GLU A 1 281 ? 35.134 4.045 -9.804 1.00 112.12 348 GLU A N 1
ATOM 1831 C CA . GLU A 1 281 ? 34.679 3.595 -8.502 1.00 111.38 348 GLU A CA 1
ATOM 1832 C C . GLU A 1 281 ? 33.182 3.812 -8.332 1.00 111.14 348 GLU A C 1
ATOM 1833 O O . GLU A 1 281 ? 32.456 2.872 -8.043 1.00 113.40 348 GLU A O 1
ATOM 1839 N N . GLN A 1 282 ? 32.711 5.033 -8.547 1.00 109.38 349 GLN A N 1
ATOM 1840 C CA . GLN A 1 282 ? 31.275 5.310 -8.524 1.00 109.30 349 GLN A CA 1
ATOM 1841 C C . GLN A 1 282 ? 30.496 4.313 -9.373 1.00 111.70 349 GLN A C 1
ATOM 1842 O O . GLN A 1 282 ? 29.605 3.617 -8.878 1.00 112.32 349 GLN A O 1
ATOM 1848 N N . GLU A 1 283 ? 30.849 4.280 -10.661 1.00 112.92 350 GLU A N 1
ATOM 1849 C CA . GLU A 1 283 ? 30.190 3.453 -11.669 1.00 115.98 350 GLU A CA 1
ATOM 1850 C C . GLU A 1 283 ? 30.182 2.008 -11.221 1.00 118.37 350 GLU A C 1
ATOM 1851 O O . GLU A 1 283 ? 29.304 1.223 -11.594 1.00 120.99 350 GLU A O 1
ATOM 1853 N N . ASN A 1 284 ? 31.173 1.674 -10.401 1.00 117.42 351 ASN A N 1
ATOM 1854 C CA . ASN A 1 284 ? 31.341 0.320 -9.933 1.00 119.63 351 ASN A CA 1
ATOM 1855 C C . ASN A 1 284 ? 30.421 -0.018 -8.770 1.00 119.46 351 ASN A C 1
ATOM 1856 O O . ASN A 1 284 ? 29.875 -1.126 -8.723 1.00 122.74 351 ASN A O 1
ATOM 1861 N N . VAL A 1 285 ? 30.262 0.922 -7.834 1.00 115.96 352 VAL A N 1
ATOM 1862 C CA . VAL A 1 285 ? 29.334 0.745 -6.716 1.00 115.37 352 VAL A CA 1
ATOM 1863 C C . VAL A 1 285 ? 27.902 0.608 -7.249 1.00 117.54 352 VAL A C 1
ATOM 1864 O O . VAL A 1 285 ? 27.141 -0.233 -6.775 1.00 119.30 352 VAL A O 1
ATOM 1868 N N . LYS A 1 286 ? 27.556 1.414 -8.254 1.00 117.43 353 LYS A N 1
ATOM 1869 C CA . LYS A 1 286 ? 26.264 1.300 -8.917 1.00 120.06 353 LYS A CA 1
ATOM 1870 C C . LYS A 1 286 ? 26.089 -0.136 -9.397 1.00 124.85 353 LYS A C 1
ATOM 1871 O O . LYS A 1 286 ? 25.011 -0.731 -9.222 1.00 127.74 353 LYS A O 1
ATOM 1873 N N . ARG A 1 287 ? 27.158 -0.699 -9.973 1.00 126.29 354 ARG A N 1
ATOM 1874 C CA . ARG A 1 287 ? 27.127 -2.064 -10.513 1.00 130.76 354 ARG A CA 1
ATOM 1875 C C . ARG A 1 287 ? 26.888 -3.087 -9.415 1.00 132.30 354 ARG A C 1
ATOM 1876 O O . ARG A 1 287 ? 25.927 -3.847 -9.484 1.00 135.67 354 ARG A O 1
ATOM 1884 N N . VAL A 1 288 ? 27.752 -3.086 -8.403 1.00 130.10 355 VAL A N 1
ATOM 1885 C CA . VAL A 1 288 ? 27.630 -3.999 -7.261 1.00 131.53 355 VAL A CA 1
ATOM 1886 C C . VAL A 1 288 ? 26.313 -3.773 -6.463 1.00 132.09 355 VAL A C 1
ATOM 1887 O O . VAL A 1 288 ? 25.779 -4.710 -5.858 1.00 134.74 355 VAL A O 1
ATOM 1891 N N . GLN A 1 289 ? 25.790 -2.543 -6.488 1.00 129.99 356 GLN A N 1
ATOM 1892 C CA . GLN A 1 289 ? 24.500 -2.216 -5.857 1.00 130.62 356 GLN A CA 1
ATOM 1893 C C . GLN A 1 289 ? 23.310 -2.888 -6.552 1.00 135.33 356 GLN A C 1
ATOM 1894 O O . GLN A 1 289 ? 22.569 -3.665 -5.929 1.00 137.94 356 GLN A O 1
ATOM 1900 N N . LEU A 1 290 ? 23.147 -2.584 -7.842 1.00 136.82 357 LEU A N 1
ATOM 1901 C CA . LEU A 1 290 ? 22.023 -3.084 -8.648 1.00 141.54 357 LEU A CA 1
ATOM 1902 C C . LEU A 1 290 ? 22.107 -4.588 -8.924 1.00 146.51 357 LEU A C 1
ATOM 1903 O O . LEU A 1 290 ? 21.086 -5.233 -9.148 1.00 150.85 357 LEU A O 1
ATOM 1905 N N . ALA A 1 291 ? 23.321 -5.136 -8.911 1.00 146.78 358 ALA A N 1
ATOM 1906 C CA . ALA A 1 291 ? 23.531 -6.559 -9.165 1.00 151.72 358 ALA A CA 1
ATOM 1907 C C . ALA A 1 291 ? 23.396 -7.401 -7.892 1.00 153.59 358 ALA A C 1
ATOM 1908 O O . ALA A 1 291 ? 23.085 -8.594 -7.968 1.00 158.52 358 ALA A O 1
ATOM 1910 N N . ASP A 1 292 ? 23.635 -6.784 -6.732 1.00 150.45 359 ASP A N 1
ATOM 1911 C CA . ASP A 1 292 ? 23.316 -7.403 -5.434 1.00 151.94 359 ASP A CA 1
ATOM 1912 C C . ASP A 1 292 ? 21.815 -7.289 -5.147 1.00 154.18 359 ASP A C 1
ATOM 1913 O O . ASP A 1 292 ? 21.272 -8.038 -4.332 1.00 156.94 359 ASP A O 1
ATOM 1915 N N . LYS A 1 293 ? 21.160 -6.346 -5.830 1.00 153.30 360 LYS A N 1
ATOM 1916 C CA . LYS A 1 293 ? 19.745 -6.041 -5.623 1.00 155.04 360 LYS A CA 1
ATOM 1917 C C . LYS A 1 293 ? 18.942 -6.251 -6.910 1.00 158.42 360 LYS A C 1
ATOM 1918 O O . LYS A 1 293 ? 18.157 -5.394 -7.326 1.00 157.74 360 LYS A O 1
#

Solvent-accessible surface area: 14389 Å² total; per-residue (Å²): 144,72,92,28,115,43,73,37,46,32,0,0,50,61,2,9,59,56,0,20,74,4,0,53,48,14,52,107,104,56,114,160,110,154,33,22,28,0,0,0,1,64,12,2,91,28,19,12,26,28,70,1,0,76,12,0,2,64,70,44,51,6,121,25,24,95,12,55,33,58,89,14,78,103,95,37,28,34,57,31,4,127,62,12,13,55,102,0,9,65,66,28,75,100,32,138,82,0,0,1,0,16,22,67,77,174,96,115,90,108,28,27,49,8,20,59,52,12,21,115,80,56,99,154,92,20,127,0,0,1,0,6,0,3,89,95,35,87,87,15,75,66,5,47,95,42,16,18,50,55,36,116,2,75,34,70,94,103,7,92,21,4,14,3,38,0,40,2,115,77,16,140,28,73,75,144,24,2,46,47,4,10,72,67,12,99,87,41,41,36,111,8,11,28,45,0,46,51,70,1,74,67,18,52,66,117,122,39,47,87,59,69,32,144,106,66,27,39,85,42,54,132,129,40,215,140,26,83,53,134,99,86,86,9,70,5,64,40,128,68,4,54,53,34,0,76,100,28,46,63,76,72,37,80,81,56,154,98,113,79,93,91,115